Protein 2ZEX (pdb70)

Structure (mmCIF, N/CA/C/O backbone):
data_2ZEX
#
_entry.id   2ZEX
#
_cell.length_a   32.466
_cell.length_b   48.829
_cell.length_c   49.356
_cell.angle_alpha   62.03
_cell.angle_beta   84.88
_cell.angle_gamma   85.95
#
_symmetry.space_group_name_H-M   'P 1'
#
loop_
_entity.id
_entity.type
_entity.pdbx_description
1 polymer 'S-layer associated multidomain endoglucanase'
2 branched beta-D-glucopyranose-(1-4)-beta-D-glucopyranose-(1-4)-beta-D-glucopyranose-(1-4)-beta-D-glucopyranose-(1-4)-beta-D-glucopyranose
3 non-polymer 'CALCIUM ION'
4 water water
#
loop_
_atom_site.group_PDB
_atom_site.id
_atom_site.type_symbol
_atom_site.label_atom_id
_atom_site.label_alt_id
_atom_site.label_comp_id
_atom_site.label_asym_id
_atom_site.label_entity_id
_atom_site.label_seq_id
_atom_site.pdbx_PDB_ins_code
_atom_site.Cartn_x
_atom_site.Cartn_y
_atom_site.Cartn_z
_atom_site.occupancy
_atom_site.B_iso_or_equiv
_atom_site.auth_seq_id
_atom_site.auth_comp_id
_atom_site.auth_asym_id
_atom_site.auth_atom_id
_atom_site.pdbx_PDB_model_num
ATOM 1 N N . GLY A 1 1 ? -10.510 40.483 49.033 1.00 22.82 0 GLY A N 1
ATOM 2 C CA . GLY A 1 1 ? -11.237 41.758 49.233 1.00 21.64 0 GLY A CA 1
ATOM 3 C C . GLY A 1 1 ? -11.426 42.493 47.930 1.00 21.71 0 GLY A C 1
ATOM 4 O O . GLY A 1 1 ? -10.530 43.225 47.487 1.00 22.70 0 GLY A O 1
ATOM 5 N N . ALA A 1 2 ? -12.583 42.302 47.295 1.00 21.18 1 ALA A N 1
ATOM 6 C CA . ALA A 1 2 ? -13.648 41.410 47.782 1.00 20.14 1 ALA A CA 1
ATOM 7 C C . ALA A 1 2 ? -13.335 39.934 47.533 1.00 19.26 1 ALA A C 1
ATOM 8 O O . ALA A 1 2 ? -13.997 39.039 48.082 1.00 18.68 1 ALA A O 1
ATOM 10 N N . HIS A 1 3 ? -12.324 39.698 46.701 1.00 18.66 2 HIS A N 1
ATOM 11 C CA . HIS A 1 3 ? -11.849 38.361 46.406 1.00 18.08 2 HIS A CA 1
ATOM 12 C C . HIS A 1 3 ? -10.335 38.318 46.442 1.00 17.24 2 HIS A C 1
ATOM 13 O O . HIS A 1 3 ? -9.655 39.333 46.246 1.00 17.65 2 HIS A O 1
ATOM 20 N N . MET A 1 4 ? -9.816 37.127 46.699 1.00 15.79 3 MET A N 1
ATOM 21 C CA . MET A 1 4 ? -8.404 36.864 46.546 1.00 15.11 3 MET A CA 1
ATOM 22 C C . MET A 1 4 ? -8.238 36.009 45.304 1.00 14.98 3 MET A C 1
ATOM 23 O O . MET A 1 4 ? -8.829 34.933 45.194 1.00 15.40 3 MET A O 1
ATOM 28 N N . VAL A 1 5 ? -7.442 36.490 44.355 1.00 14.57 4 VAL A N 1
ATOM 29 C CA . VAL A 1 5 ? -7.218 35.743 43.122 1.00 14.64 4 VAL A CA 1
ATOM 30 C C . VAL A 1 5 ? -6.136 34.692 43.315 1.00 14.14 4 VAL A C 1
ATOM 31 O O . VAL A 1 5 ? -5.024 35.021 43.732 1.00 15.04 4 VAL A O 1
ATOM 35 N N . ASN A 1 6 ? -6.489 33.439 43.043 1.00 12.91 5 ASN A N 1
ATOM 36 C CA . ASN A 1 6 ? -5.522 32.335 42.956 1.00 12.92 5 ASN A CA 1
ATOM 37 C C . ASN A 1 6 ? -5.267 31.987 41.500 1.00 12.47 5 ASN A C 1
ATOM 38 O O . ASN A 1 6 ? -6.205 31.812 40.713 1.00 13.95 5 ASN A O 1
ATOM 43 N N . MET A 1 7 ? -3.997 31.903 41.148 1.00 10.83 6 MET A N 1
ATOM 44 C CA . MET A 1 7 ? -3.602 31.712 39.761 1.00 10.52 6 MET A CA 1
ATOM 45 C C . MET A 1 7 ? -3.362 30.246 39.373 1.00 9.81 6 MET A C 1
ATOM 46 O O . MET A 1 7 ? -3.166 29.955 38.192 1.00 10.92 6 MET A O 1
ATOM 51 N N . VAL A 1 8 ? -3.357 29.332 40.344 1.00 9.27 7 VAL A N 1
ATOM 52 C CA . VAL A 1 8 ? -3.109 27.923 40.057 1.00 9.23 7 VAL A CA 1
ATOM 53 C C . VAL A 1 8 ? -4.413 27.226 39.703 1.00 9.10 7 VAL A C 1
ATOM 54 O O . VAL A 1 8 ? -5.349 27.239 40.491 1.00 10.08 7 VAL A O 1
ATOM 58 N N . SER A 1 9 ? -4.474 26.627 38.515 1.00 9.01 8 SER A N 1
ATOM 59 C CA . SER A 1 9 ? -5.633 25.834 38.136 1.00 9.29 8 SER A CA 1
ATOM 60 C C . SER A 1 9 ? -5.596 24.485 38.839 1.00 8.44 8 SER A C 1
ATOM 61 O O . SER A 1 9 ? -4.546 23.843 38.906 1.00 8.60 8 SER A O 1
ATOM 64 N N . ASN A 1 10 ? -6.751 24.052 39.334 1.00 8.36 9 ASN A N 1
ATOM 65 C CA . ASN A 1 10 ? -6.866 22.769 40.030 1.00 8.43 9 ASN A CA 1
ATOM 66 C C . ASN A 1 10 ? -5.832 22.637 41.169 1.00 7.83 9 ASN A C 1
ATOM 67 O O . ASN A 1 10 ? -5.039 21.681 41.220 1.00 8.27 9 ASN A O 1
ATOM 72 N N . PRO A 1 11 ? -5.824 23.619 42.081 1.00 7.96 10 PRO A N 1
ATOM 73 C CA . PRO A 1 11 ? -4.761 23.714 43.079 1.00 8.15 10 PRO A CA 1
ATOM 74 C C . PRO A 1 11 ? -4.775 22.613 44.130 1.00 7.72 10 PRO A C 1
ATOM 75 O O . PRO A 1 11 ? -3.752 22.372 44.779 1.00 7.74 10 PRO A O 1
ATOM 79 N N . GLY A 1 12 ? -5.938 21.988 44.313 1.00 7.71 11 GLY A N 1
ATOM 80 C CA . GLY A 1 12 ? -6.100 20.929 45.281 1.00 7.91 11 GLY A CA 1
ATOM 81 C C . GLY A 1 12 ? -6.177 19.550 44.681 1.00 7.13 11 GLY A C 1
ATOM 82 O O . GLY A 1 12 ? -6.491 18.576 45.386 1.00 7.67 11 GLY A O 1
ATOM 83 N N . PHE A 1 13 ? -5.921 19.443 43.376 1.00 7.10 12 PHE A N 1
ATOM 84 C CA . PHE A 1 13 ? -6.013 18.160 42.662 1.00 7.31 12 PHE A CA 1
ATOM 85 C C . PHE A 1 13 ? -7.399 17.537 42.746 1.00 7.65 12 PHE A C 1
ATOM 86 O O . PHE A 1 13 ? -7.569 16.354 42.506 1.00 8.09 12 PHE A O 1
ATOM 94 N N . GLU A 1 14 ? -8.403 18.349 43.055 1.00 7.81 13 GLU A N 1
ATOM 95 C CA . GLU A 1 14 ? -9.755 17.815 43.203 1.00 8.29 13 GLU A CA 1
ATOM 96 C C . GLU A 1 14 ? -10.344 17.431 41.851 1.00 8.79 13 GLU A C 1
ATOM 97 O O . GLU A 1 14 ? -11.268 16.610 41.775 1.00 9.34 13 GLU A O 1
ATOM 103 N N . ASP A 1 15 ? -9.786 17.992 40.781 1.00 8.40 14 ASP A N 1
ATOM 104 C CA . ASP A 1 15 ? -10.123 17.590 39.419 1.00 9.41 14 ASP A CA 1
ATOM 105 C C . ASP A 1 15 ? -9.063 16.652 38.845 1.00 9.16 14 ASP A C 1
ATOM 106 O O . ASP A 1 15 ? -8.795 16.652 37.651 1.00 9.47 14 ASP A O 1
ATOM 111 N N . GLY A 1 16 ? -8.477 15.816 39.704 1.00 9.37 15 GLY A N 1
ATOM 112 C CA . GLY A 1 16 ? -7.493 14.850 39.240 1.00 9.37 15 GLY A CA 1
ATOM 113 C C . GLY A 1 16 ? -6.244 15.562 38.760 1.00 8.78 15 GLY A C 1
ATOM 114 O O . GLY A 1 16 ? -5.749 16.483 39.418 1.00 8.92 15 GLY A O 1
ATOM 115 N N . LEU A 1 17 ? -5.739 15.145 37.609 1.00 9.21 16 LEU A N 1
ATOM 116 C CA . LEU A 1 17 ? -4.568 15.771 37.025 1.00 9.92 16 LEU A CA 1
ATOM 117 C C . LEU A 1 17 ? -4.911 16.889 36.035 1.00 9.82 16 LEU A C 1
ATOM 118 O O . LEU A 1 17 ? -4.036 17.356 35.312 1.00 10.46 16 LEU A O 1
ATOM 123 N N . ASP A 1 18 ? -6.179 17.312 35.992 1.00 9.72 17 ASP A N 1
ATOM 124 C CA . ASP A 1 18 ? -6.581 18.397 35.084 1.00 10.10 17 ASP A CA 1
ATOM 125 C C . ASP A 1 18 ? -5.657 19.584 35.291 1.00 9.83 17 ASP A C 1
ATOM 126 O O . ASP A 1 18 ? -5.373 19.960 36.426 1.00 10.07 17 ASP A O 1
ATOM 131 N N . SER A 1 19 ? -5.216 20.165 34.177 1.00 10.25 18 SER A N 1
ATOM 132 C CA . SER A 1 19 ? -4.386 21.376 34.153 1.00 10.76 18 SER A CA 1
ATOM 133 C C . SER A 1 19 ? -2.922 21.164 34.512 1.00 10.78 18 SER A C 1
ATOM 134 O O . SER A 1 19 ? -2.151 22.116 34.450 1.00 12.17 18 SER A O 1
ATOM 137 N N . TRP A 1 20 ? -2.544 19.946 34.904 1.00 10.12 19 TRP A N 1
ATOM 138 C CA . TRP A 1 20 ? -1.172 19.661 35.332 1.00 10.20 19 TRP A CA 1
ATOM 139 C C . TRP A 1 20 ? -0.476 18.786 34.301 1.00 10.87 19 TRP A C 1
ATOM 140 O O . TRP A 1 20 ? -1.037 17.788 33.844 1.00 13.25 19 TRP A O 1
ATOM 151 N N . GLN A 1 21 ? 0.747 19.153 33.943 1.00 10.32 20 GLN A N 1
ATOM 152 C CA . GLN A 1 21 ? 1.581 18.323 33.061 1.00 11.39 20 GLN A CA 1
ATOM 153 C C . GLN A 1 21 ? 2.327 17.289 33.897 1.00 11.07 20 GLN A C 1
ATOM 154 O O . GLN A 1 21 ? 2.859 17.623 34.959 1.00 11.07 20 GLN A O 1
ATOM 160 N N . ASP A 1 22 ? 2.358 16.044 33.424 1.00 11.50 21 ASP A N 1
ATOM 161 C CA . ASP A 1 22 ? 3.035 14.939 34.097 1.00 11.70 21 ASP A CA 1
ATOM 162 C C . ASP A 1 22 ? 4.303 14.599 33.330 1.00 11.41 21 ASP A C 1
ATOM 163 O O . ASP A 1 22 ? 4.266 13.849 32.347 1.00 12.48 21 ASP A O 1
ATOM 168 N N . TRP A 1 23 ? 5.424 15.158 33.767 1.00 10.98 22 TRP A N 1
ATOM 169 C CA . TRP A 1 23 ? 6.641 15.148 32.958 1.00 11.34 22 TRP A CA 1
ATOM 170 C C . TRP A 1 23 ? 7.338 13.794 32.846 1.00 11.89 22 TRP A C 1
ATOM 171 O O . TRP A 1 23 ? 7.926 13.487 31.804 1.00 13.40 22 TRP A O 1
ATOM 182 N N . GLN A 1 24 ? 7.276 12.993 33.902 1.00 11.56 23 GLN A N 1
ATOM 183 C CA . GLN A 1 24 ? 7.981 11.714 33.962 1.00 11.78 23 GLN A CA 1
ATOM 184 C C . GLN A 1 24 ? 7.027 10.526 34.081 1.00 11.72 23 GLN A C 1
ATOM 185 O O . GLN A 1 24 ? 7.442 9.420 34.439 1.00 12.49 23 GLN A O 1
ATOM 191 N N . GLN A 1 25 ? 5.750 10.748 33.769 1.00 12.16 24 GLN A N 1
ATOM 192 C CA . GLN A 1 25 ? 4.728 9.690 33.886 1.00 13.07 24 GLN A CA 1
ATOM 193 C C . GLN A 1 25 ? 4.791 9.023 35.260 1.00 12.48 24 GLN A C 1
ATOM 194 O O . GLN A 1 25 ? 4.855 7.797 35.390 1.00 13.51 24 GLN A O 1
ATOM 200 N N . ASP A 1 26 ? 4.776 9.855 36.295 1.00 11.29 25 ASP A N 1
ATOM 201 C CA . ASP A 1 26 ? 5.021 9.401 37.656 1.00 10.48 25 ASP A CA 1
ATOM 202 C C . ASP A 1 26 ? 4.101 10.115 38.645 1.00 9.62 25 ASP A C 1
ATOM 203 O O . ASP A 1 26 ? 4.404 10.175 39.833 1.00 10.29 25 ASP A O 1
ATOM 208 N N . MET A 1 27 ? 2.979 10.637 38.144 1.00 9.19 26 MET A N 1
ATOM 209 C CA . MET A 1 27 ? 2.020 11.391 38.940 1.00 9.30 26 MET A CA 1
ATOM 210 C C . MET A 1 27 ? 0.674 10.717 38.942 1.00 8.59 26 MET A C 1
ATOM 211 O O . MET A 1 27 ? 0.241 10.195 37.918 1.00 9.42 26 MET A O 1
ATOM 216 N N . SER A 1 28 ? -0.010 10.768 40.079 1.00 8.31 27 SER A N 1
ATOM 217 C CA . SER A 1 28 ? -1.404 10.364 40.142 1.00 8.39 27 SER A CA 1
ATOM 218 C C . SER A 1 28 ? -2.108 11.205 41.205 1.00 7.54 27 SER A C 1
ATOM 219 O O . SER A 1 28 ? -1.499 11.604 42.205 1.00 7.95 27 SER A O 1
ATOM 222 N N . ALA A 1 29 ? -3.389 11.487 40.966 1.00 7.58 28 ALA A N 1
ATOM 223 C CA . ALA A 1 29 ? -4.210 12.192 41.935 1.00 7.53 28 ALA A CA 1
ATOM 224 C C . ALA A 1 29 ? -4.999 11.124 42.671 1.00 7.50 28 ALA A C 1
ATOM 225 O O . ALA A 1 29 ? -5.876 10.476 42.093 1.00 8.04 28 ALA A O 1
ATOM 227 N N . VAL A 1 30 ? -4.651 10.913 43.937 1.00 7.02 29 VAL A N 1
ATOM 228 C CA . VAL A 1 30 ? -5.177 9.795 44.714 1.00 7.36 29 VAL A CA 1
ATOM 229 C C . VAL A 1 30 ? -5.544 10.225 46.126 1.00 7.03 29 VAL A C 1
ATOM 230 O O . VAL A 1 30 ? -4.974 11.184 46.653 1.00 7.17 29 VAL A O 1
ATOM 234 N N . PRO A 1 31 ? -6.514 9.531 46.743 1.00 6.98 30 PRO A N 1
ATOM 235 C CA . PRO A 1 31 ? -6.920 9.840 48.112 1.00 7.32 30 PRO A CA 1
ATOM 236 C C . PRO A 1 31 ? -5.750 9.792 49.104 1.00 7.06 30 PRO A C 1
ATOM 237 O O . PRO A 1 31 ? -5.679 10.628 49.998 1.00 7.28 30 PRO A O 1
ATOM 241 N N . GLU A 1 32 ? -4.832 8.843 48.902 1.00 7.51 31 GLU A N 1
ATOM 242 C CA . GLU A 1 32 ? -3.641 8.644 49.742 1.00 8.44 31 GLU A CA 1
ATOM 243 C C . GLU A 1 32 ? -2.882 9.948 49.976 1.00 7.32 31 GLU A C 1
ATOM 244 O O . GLU A 1 32 ? -2.303 10.157 51.052 1.00 7.96 31 GLU A O 1
ATOM 250 N N . ALA A 1 33 ? -2.855 10.814 48.962 1.00 7.02 32 ALA A N 1
ATOM 251 C CA . ALA A 1 33 ? -2.050 12.023 48.986 1.00 7.00 32 ALA A CA 1
ATOM 252 C C . ALA A 1 33 ? -2.815 13.267 49.423 1.00 7.54 32 ALA A C 1
ATOM 253 O O . ALA A 1 33 ? -2.273 14.362 49.376 1.00 8.46 32 ALA A O 1
ATOM 255 N N . ALA A 1 34 ? -4.077 13.116 49.831 1.00 7.31 33 ALA A N 1
ATOM 256 C CA . ALA A 1 34 ? -4.901 14.287 50.159 1.00 7.64 33 ALA A CA 1
ATOM 257 C C . ALA A 1 34 ? -4.531 14.886 51.514 1.00 7.98 33 ALA A C 1
ATOM 258 O O . ALA A 1 34 ? -4.399 14.151 52.496 1.00 8.47 33 ALA A O 1
ATOM 260 N N . HIS A 1 35 ? -4.363 16.212 51.557 1.00 8.52 34 HIS A N 1
ATOM 261 C CA . HIS A 1 35 ? -4.337 16.953 52.820 1.00 9.05 34 HIS A CA 1
ATOM 262 C C . HIS A 1 35 ? -5.688 17.630 53.067 1.00 9.34 34 HIS A C 1
ATOM 263 O O . HIS A 1 35 ? -6.068 17.863 54.219 1.00 10.90 34 HIS A O 1
ATOM 270 N N . ASN A 1 36 ? -6.399 17.934 51.982 1.00 9.04 35 ASN A N 1
ATOM 271 C CA . ASN A 1 36 ? -7.689 18.604 52.012 1.00 9.63 35 ASN A CA 1
ATOM 272 C C . ASN A 1 36 ? -8.490 18.030 50.848 1.00 8.58 35 ASN A C 1
ATOM 273 O O . ASN A 1 36 ? -7.934 17.686 49.795 1.00 7.99 35 ASN A O 1
ATOM 278 N N . GLY A 1 37 ? -9.804 17.927 51.015 1.00 8.87 36 GLY A N 1
ATOM 279 C CA . GLY A 1 37 ? -10.649 17.407 49.953 1.00 8.87 36 GLY A CA 1
ATOM 280 C C . GLY A 1 37 ? -10.479 15.911 49.761 1.00 8.55 36 GLY A C 1
ATOM 281 O O . GLY A 1 37 ? -10.038 15.206 50.677 1.00 9.56 36 GLY A O 1
ATOM 282 N N . ALA A 1 38 ? -10.815 15.424 48.574 1.00 8.08 37 ALA A N 1
ATOM 283 C CA . ALA A 1 38 ? -10.842 13.993 48.281 1.00 8.28 37 ALA A CA 1
ATOM 284 C C . ALA A 1 38 ? -9.513 13.443 47.760 1.00 7.73 37 ALA A C 1
ATOM 285 O O . ALA A 1 38 ? -9.294 12.224 47.808 1.00 7.96 37 ALA A O 1
ATOM 287 N N . LEU A 1 39 ? -8.650 14.316 47.224 1.00 7.36 38 LEU A N 1
ATOM 288 C CA . LEU A 1 39 ? -7.469 13.883 46.485 1.00 7.10 38 LEU A CA 1
ATOM 289 C C . LEU A 1 39 ? -6.280 14.772 46.782 1.00 6.89 38 LEU A C 1
ATOM 290 O O . LEU A 1 39 ? -6.429 15.929 47.156 1.00 6.82 38 LEU A O 1
ATOM 295 N N . GLY A 1 40 ? -5.089 14.222 46.582 1.00 6.55 39 GLY A N 1
ATOM 296 C CA . GLY A 1 40 ? -3.868 15.016 46.498 1.00 6.54 39 GLY A CA 1
ATOM 297 C C . GLY A 1 40 ? -3.018 14.449 45.386 1.00 6.65 39 GLY A C 1
ATOM 298 O O . GLY A 1 40 ? -3.365 13.419 44.788 1.00 6.83 39 GLY A O 1
ATOM 299 N N . LEU A 1 41 ? -1.890 15.099 45.122 1.00 6.48 40 LEU A N 1
ATOM 300 C CA . LEU A 1 41 ? -0.958 14.607 44.124 1.00 6.19 40 LEU A CA 1
ATOM 301 C C . LEU A 1 41 ? 0.083 13.705 44.762 1.00 6.15 40 LEU A C 1
ATOM 302 O O . LEU A 1 41 ? 0.788 14.118 45.682 1.00 6.74 40 LEU A O 1
ATOM 307 N N . LYS A 1 42 ? 0.209 12.492 44.233 1.00 6.48 41 LYS A N 1
ATOM 308 C CA . LYS A 1 42 ? 1.293 11.585 44.599 1.00 6.74 41 LYS A CA 1
ATOM 309 C C . LYS A 1 42 ? 2.306 11.536 43.464 1.00 6.51 41 LYS A C 1
ATOM 310 O O . LYS A 1 42 ? 1.953 11.214 42.318 1.00 7.21 41 LYS A O 1
ATOM 316 N N . ILE A 1 43 ? 3.560 11.867 43.782 1.00 6.76 42 ILE A N 1
ATOM 317 C CA . ILE A 1 43 ? 4.667 11.708 42.840 1.00 7.65 42 ILE A CA 1
ATOM 318 C C . ILE A 1 43 ? 5.465 10.499 43.326 1.00 7.89 42 ILE A C 1
ATOM 319 O O . ILE A 1 43 ? 6.016 10.505 44.432 1.00 7.87 42 ILE A O 1
ATOM 324 N N . GLY A 1 44 ? 5.483 9.444 42.520 1.00 8.63 43 GLY A N 1
ATOM 325 C CA . GLY A 1 44 ? 6.031 8.175 42.955 1.00 9.40 43 GLY A CA 1
ATOM 326 C C . GLY A 1 44 ? 7.532 8.194 43.138 1.00 9.37 43 GLY A C 1
ATOM 327 O O . GLY A 1 44 ? 8.260 8.835 42.380 1.00 9.69 43 GLY A O 1
ATOM 328 N N . GLY A 1 45 ? 7.988 7.502 44.174 1.00 9.92 44 GLY A N 1
ATOM 329 C CA . GLY A 1 45 ? 9.411 7.442 44.492 1.00 10.35 44 GLY A CA 1
ATOM 330 C C . GLY A 1 45 ? 10.224 6.607 43.522 1.00 11.00 44 GLY A C 1
ATOM 331 O O . GLY A 1 45 ? 9.694 5.941 42.619 1.00 11.47 44 GLY A O 1
ATOM 332 N N . GLY A 1 46 ? 11.537 6.662 43.699 1.00 11.28 45 GLY A N 1
ATOM 333 C CA . GLY A 1 46 ? 12.463 5.800 42.970 1.00 12.58 45 GLY A CA 1
ATOM 334 C C . GLY A 1 46 ? 13.203 6.475 41.834 1.00 12.45 45 GLY A C 1
ATOM 335 O O . GLY A 1 46 ? 14.188 5.926 41.330 1.00 13.74 45 GLY A O 1
ATOM 336 N N . LYS A 1 47 ? 12.746 7.651 41.416 1.00 12.50 46 LYS A N 1
ATOM 337 C CA . LYS A 1 47 ? 13.423 8.431 40.379 1.00 12.28 46 LYS A CA 1
ATOM 338 C C . LYS A 1 47 ? 13.009 9.888 40.530 1.00 11.07 46 LYS A C 1
ATOM 339 O O . LYS A 1 47 ? 11.961 10.179 41.113 1.00 10.95 46 LYS A O 1
ATOM 345 N N . ALA A 1 48 ? 13.822 10.805 40.013 1.00 10.31 47 ALA A N 1
ATOM 346 C CA . ALA A 1 48 ? 13.455 12.217 39.982 1.00 9.95 47 ALA A CA 1
ATOM 347 C C . ALA A 1 48 ? 12.262 12.419 39.052 1.00 9.86 47 ALA A C 1
ATOM 348 O O . ALA A 1 48 ? 12.236 11.896 37.937 1.00 10.42 47 ALA A O 1
ATOM 350 N N . ALA A 1 49 ? 11.275 13.188 39.502 1.00 9.31 48 ALA A N 1
ATOM 351 C CA . ALA A 1 49 ? 10.070 13.381 38.715 1.00 8.58 48 ALA A CA 1
ATOM 352 C C . ALA A 1 49 ? 9.323 14.605 39.171 1.00 8.37 48 ALA A C 1
ATOM 353 O O . ALA A 1 49 ? 9.431 15.025 40.328 1.00 8.31 48 ALA A O 1
ATOM 355 N N . GLY A 1 50 ? 8.493 15.127 38.277 1.00 8.16 49 GLY A N 1
ATOM 356 C CA . GLY A 1 50 ? 7.650 16.246 38.652 1.00 8.68 49 GLY A CA 1
ATOM 357 C C . GLY A 1 50 ? 6.625 16.572 37.595 1.00 8.07 49 GLY A C 1
ATOM 358 O O . GLY A 1 50 ? 6.430 15.821 36.630 1.00 8.76 49 GLY A O 1
ATOM 359 N N . GLY A 1 51 ? 5.992 17.721 37.774 1.00 8.12 50 GLY A N 1
ATOM 360 C CA . GLY A 1 51 ? 5.012 18.215 36.842 1.00 8.10 50 GLY A CA 1
ATOM 361 C C . GLY A 1 51 ? 4.813 19.690 37.055 1.00 7.77 50 GLY A C 1
ATOM 362 O O . GLY A 1 51 ? 5.444 20.303 37.907 1.00 7.67 50 GLY A O 1
ATOM 363 N N . GLY A 1 52 ? 3.921 20.287 36.286 1.00 7.66 51 GLY A N 1
ATOM 364 C CA . GLY A 1 52 ? 3.757 21.715 36.400 1.00 8.56 51 GLY A CA 1
ATOM 365 C C . GLY A 1 52 ? 2.690 22.275 35.511 1.00 7.94 51 GLY A C 1
ATOM 366 O O . GLY A 1 52 ? 1.951 21.548 34.834 1.00 8.78 51 GLY A O 1
ATOM 367 N N . GLN A 1 53 ? 2.576 23.590 35.556 1.00 8.15 52 GLN A N 1
ATOM 368 C CA . GLN A 1 53 ? 1.639 24.298 34.704 1.00 9.26 52 GLN A CA 1
ATOM 369 C C . GLN A 1 53 ? 2.175 25.687 34.430 1.00 8.74 52 GLN A C 1
ATOM 370 O O . GLN A 1 53 ? 2.940 26.230 35.225 1.00 10.08 52 GLN A O 1
ATOM 376 N N . ASP A 1 54 ? 1.791 26.250 33.289 1.00 9.10 53 ASP A N 1
ATOM 377 C CA . ASP A 1 54 ? 2.189 27.602 32.907 1.00 9.52 53 ASP A CA 1
ATOM 378 C C . ASP A 1 54 ? 1.171 28.572 33.455 1.00 9.94 53 ASP A C 1
ATOM 379 O O . ASP A 1 54 ? -0.030 28.311 33.400 1.00 10.85 53 ASP A O 1
ATOM 384 N N . ILE A 1 55 ? 1.647 29.684 34.004 1.00 9.96 54 ILE A N 1
ATOM 385 C CA . ILE A 1 55 ? 0.748 30.609 34.690 1.00 11.25 54 ILE A CA 1
ATOM 386 C C . ILE A 1 55 ? 0.994 32.035 34.201 1.00 11.64 54 ILE A C 1
ATOM 387 O O . ILE A 1 55 ? 2.100 32.528 34.267 1.00 12.52 54 ILE A O 1
ATOM 392 N N . PRO A 1 56 ? -0.052 32.690 33.676 1.00 12.51 55 PRO A N 1
ATOM 393 C CA . PRO A 1 56 ? 0.055 34.039 33.125 1.00 13.15 55 PRO A CA 1
ATOM 394 C C . PRO A 1 56 ? 0.031 35.144 34.192 1.00 13.50 55 PRO A C 1
ATOM 395 O O . PRO A 1 56 ? -0.971 35.847 34.343 1.00 14.52 55 PRO A O 1
ATOM 399 N N . LEU A 1 57 ? 1.142 35.325 34.889 1.00 12.91 56 LEU A N 1
ATOM 400 C CA . LEU A 1 57 ? 1.219 36.337 35.954 1.00 12.25 56 LEU A CA 1
ATOM 401 C C . LEU A 1 57 ? 1.223 37.752 35.411 1.00 12.77 56 LEU A C 1
ATOM 402 O O . LEU A 1 57 ? 1.703 38.006 34.299 1.00 13.49 56 LEU A O 1
ATOM 407 N N . LYS A 1 58 ? 0.680 38.665 36.202 1.00 12.53 57 LYS A N 1
ATOM 408 C CA . LYS A 1 58 ? 0.693 40.070 35.870 1.00 13.74 57 LYS A CA 1
ATOM 409 C C . LYS A 1 58 ? 2.037 40.670 36.247 1.00 13.34 57 LYS A C 1
ATOM 410 O O . LYS A 1 58 ? 2.639 40.249 37.242 1.00 12.55 57 LYS A O 1
ATOM 416 N N . PRO A 1 59 ? 2.510 41.661 35.467 1.00 13.82 58 PRO A N 1
ATOM 417 C CA . PRO A 1 59 ? 3.722 42.380 35.847 1.00 13.76 58 PRO A CA 1
ATOM 418 C C . PRO A 1 59 ? 3.511 43.266 37.079 1.00 13.1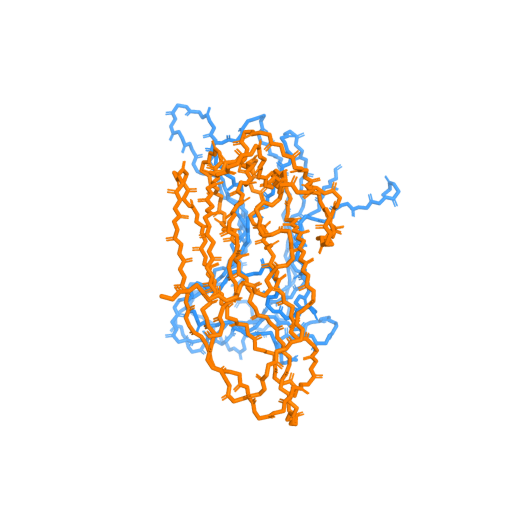6 58 PRO A C 1
ATOM 419 O O . PRO A 1 59 ? 2.366 43.625 37.393 1.00 13.64 58 PRO A O 1
ATOM 423 N N . ASN A 1 60 ? 4.607 43.612 37.750 1.00 12.91 59 ASN A N 1
ATOM 424 C CA . ASN A 1 60 ? 4.593 44.560 38.867 1.00 13.65 59 ASN A CA 1
ATOM 425 C C . ASN A 1 60 ? 3.589 44.200 39.961 1.00 13.16 59 ASN A C 1
ATOM 426 O O . ASN A 1 60 ? 2.955 45.083 40.539 1.00 14.18 59 ASN A O 1
ATOM 431 N N . THR A 1 61 ? 3.459 42.907 40.256 1.00 11.80 60 THR A N 1
ATOM 432 C CA . THR A 1 61 ? 2.413 42.419 41.145 1.00 11.37 60 THR A CA 1
ATOM 433 C C . THR A 1 61 ? 2.989 41.514 42.225 1.00 10.39 60 THR A C 1
ATOM 434 O O . THR A 1 61 ? 3.891 40.706 41.956 1.00 10.44 60 THR A O 1
ATOM 438 N N . THR A 1 62 ? 2.473 41.666 43.446 1.00 9.79 61 THR A N 1
ATOM 439 C CA . THR A 1 62 ? 2.862 40.832 44.571 1.00 9.75 61 THR A CA 1
ATOM 440 C C . THR A 1 62 ? 2.043 39.550 44.614 1.00 8.46 61 THR A C 1
ATOM 441 O O . THR A 1 62 ? 0.819 39.592 44.583 1.00 8.83 61 THR A O 1
ATOM 445 N N . TYR A 1 63 ? 2.746 38.427 44.689 1.00 8.13 62 TYR A N 1
ATOM 446 C CA . TYR A 1 63 ? 2.137 37.105 44.791 1.00 7.93 62 TYR A CA 1
ATOM 447 C C . TYR A 1 63 ? 2.669 36.348 45.989 1.00 7.52 62 TYR A C 1
ATOM 448 O O . TYR A 1 63 ? 3.834 36.492 46.368 1.00 7.95 62 TYR A O 1
ATOM 457 N N . ILE A 1 64 ? 1.800 35.512 46.546 1.00 8.07 63 ILE A N 1
ATOM 458 C CA . ILE A 1 64 ? 2.189 34.587 47.607 1.00 8.99 63 ILE A CA 1
ATOM 459 C C . ILE A 1 64 ? 2.048 33.150 47.124 1.00 8.42 63 ILE A C 1
ATOM 460 O O . ILE A 1 64 ? 0.952 32.716 46.808 1.00 10.11 63 ILE A O 1
ATOM 465 N N . LEU A 1 65 ? 3.154 32.430 47.092 1.00 7.83 64 LEU A N 1
ATOM 466 C CA . LEU A 1 65 ? 3.182 31.023 46.747 1.00 7.75 64 LEU A CA 1
ATOM 467 C C . LEU A 1 65 ? 3.104 30.199 48.026 1.00 7.69 64 LEU A C 1
ATOM 468 O O . LEU A 1 65 ? 3.862 30.460 48.957 1.00 8.13 64 LEU A O 1
ATOM 473 N N . GLY A 1 66 ? 2.208 29.216 48.085 1.00 7.16 65 GLY A N 1
ATOM 474 C CA . GLY A 1 66 ? 2.101 28.350 49.250 1.00 7.68 65 GLY A CA 1
ATOM 475 C C . GLY A 1 66 ? 1.778 26.933 48.831 1.00 7.18 65 GLY A C 1
ATOM 476 O O . GLY A 1 66 ? 1.172 26.716 47.777 1.00 7.36 65 GLY A O 1
ATOM 477 N N . ALA A 1 67 ? 2.151 25.961 49.656 1.00 7.21 66 ALA A N 1
ATOM 478 C CA . ALA A 1 67 ? 1.854 24.557 49.359 1.00 6.97 66 ALA A CA 1
ATOM 479 C C . ALA A 1 67 ? 1.997 23.721 50.613 1.00 6.72 66 ALA A C 1
ATOM 480 O O . ALA A 1 67 ? 2.746 24.077 51.524 1.00 7.11 66 ALA A O 1
ATOM 482 N N . TRP A 1 68 ? 1.275 22.604 50.633 1.00 6.70 67 TRP A N 1
ATOM 483 C CA . TRP A 1 68 ? 1.416 21.563 51.646 1.00 7.11 67 TRP A CA 1
ATOM 484 C C . TRP A 1 68 ? 2.086 20.340 51.022 1.00 7.09 67 TRP A C 1
ATOM 485 O O . TRP A 1 68 ? 1.718 19.933 49.917 1.00 6.97 67 TRP A O 1
ATOM 496 N N . ALA A 1 69 ? 3.036 19.727 51.728 1.00 6.97 68 ALA A N 1
ATOM 497 C CA . ALA A 1 69 ? 3.686 18.529 51.209 1.00 7.05 68 ALA A CA 1
ATOM 498 C C . ALA A 1 69 ? 4.175 17.644 52.337 1.00 7.24 68 ALA A C 1
ATOM 499 O O . ALA A 1 69 ? 4.416 18.101 53.468 1.00 7.69 68 ALA A O 1
ATOM 501 N N . LYS A 1 70 ? 4.329 16.366 52.015 1.00 7.85 69 LYS A N 1
ATOM 502 C CA . LYS A 1 70 ? 5.084 15.441 52.881 1.00 9.97 69 LYS A CA 1
ATOM 503 C C . LYS A 1 70 ? 5.565 14.261 52.062 1.00 8.40 69 LYS A C 1
ATOM 504 O O . LYS A 1 70 ? 4.903 13.830 51.102 1.00 8.43 69 LYS A O 1
ATOM 510 N N . PHE A 1 71 ? 6.738 13.765 52.431 1.00 8.26 70 PHE A N 1
ATOM 511 C CA . PHE A 1 71 ? 7.230 12.487 51.931 1.00 8.10 70 PHE A CA 1
ATOM 512 C C . PHE A 1 71 ? 6.724 11.371 52.841 1.00 8.80 70 PHE A C 1
ATOM 513 O O . PHE A 1 71 ? 6.555 11.581 54.048 1.00 9.66 70 PHE A O 1
ATOM 521 N N . ASP A 1 72 ? 6.498 10.181 52.280 1.00 9.09 71 ASP A N 1
ATOM 522 C CA . ASP A 1 72 ? 5.997 9.064 53.090 1.00 9.84 71 ASP A CA 1
ATOM 523 C C . ASP A 1 72 ? 7.099 8.231 53.766 1.00 9.71 71 ASP A C 1
ATOM 524 O O . ASP A 1 72 ? 6.797 7.271 54.483 1.00 10.90 71 ASP A O 1
ATOM 529 N N . SER A 1 73 ? 8.362 8.603 53.542 1.00 9.24 72 SER A N 1
ATOM 530 C CA . SER A 1 73 ? 9.522 8.093 54.279 1.00 9.31 72 SER A CA 1
ATOM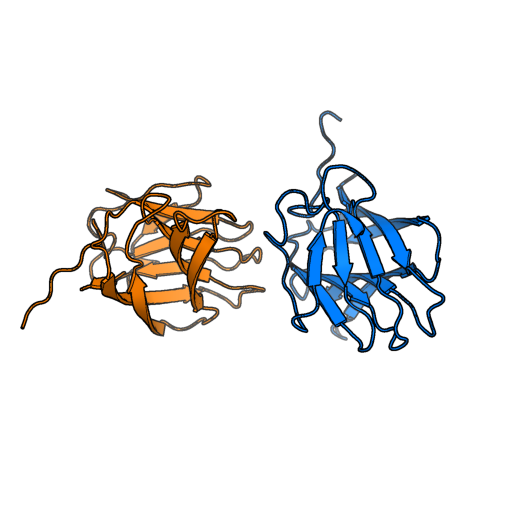 531 C C . SER A 1 73 ? 10.644 9.106 54.048 1.00 9.03 72 SER A C 1
ATOM 532 O O . SER A 1 73 ? 10.510 10.031 53.229 1.00 8.34 72 SER A O 1
ATOM 535 N N . LYS A 1 74 ? 11.735 8.963 54.787 1.00 9.14 73 LYS A N 1
ATOM 536 C CA . LYS A 1 74 ? 12.820 9.938 54.750 1.00 9.39 73 LYS A CA 1
ATOM 537 C C . LYS A 1 74 ? 13.448 10.071 53.369 1.00 8.85 73 LYS A C 1
ATOM 538 O O . LYS A 1 74 ? 13.966 9.094 52.861 1.00 9.60 73 LYS A O 1
ATOM 544 N N . PRO A 1 75 ? 13.429 11.283 52.765 1.00 7.98 74 PRO A N 1
ATOM 545 C CA . PRO A 1 75 ? 14.111 11.465 51.482 1.00 8.20 74 PRO A CA 1
ATOM 546 C C . PRO A 1 75 ? 15.605 11.737 51.643 1.00 8.04 74 PRO A C 1
ATOM 547 O O . PRO A 1 75 ? 16.059 12.119 52.725 1.00 8.40 74 PRO A O 1
ATOM 551 N N . ALA A 1 76 ? 16.340 11.536 50.551 1.00 8.57 75 ALA A N 1
ATOM 552 C CA . ALA A 1 76 ? 17.735 11.954 50.437 1.00 8.65 75 ALA A CA 1
ATOM 553 C C . ALA A 1 76 ? 17.818 13.409 49.985 1.00 8.64 75 ALA A C 1
ATOM 554 O O . ALA A 1 76 ? 18.642 14.180 50.487 1.00 9.63 75 ALA A O 1
ATOM 556 N N . GLY A 1 77 ? 16.995 13.769 49.004 1.00 8.89 76 GLY A N 1
ATOM 557 C CA . GLY A 1 77 ? 16.931 15.126 48.493 1.00 9.04 76 GLY A CA 1
ATOM 558 C C . GLY A 1 77 ? 15.677 15.831 48.957 1.00 8.55 76 GLY A C 1
ATOM 559 O O . GLY A 1 77 ? 15.280 15.702 50.111 1.00 9.18 76 GLY A O 1
ATOM 560 N N . THR A 1 78 ? 15.055 16.593 48.057 1.00 8.63 77 THR A N 1
ATOM 561 C CA . THR A 1 78 ? 13.918 17.430 48.417 1.00 8.39 77 THR A CA 1
ATOM 562 C C . THR A 1 78 ? 12.815 17.341 47.376 1.00 7.41 77 THR A C 1
ATOM 563 O O . THR A 1 78 ? 12.987 16.763 46.300 1.00 7.92 77 THR A O 1
ATOM 567 N N . PHE A 1 79 ? 11.679 17.927 47.733 1.00 6.66 78 PHE A N 1
ATOM 568 C CA . PHE A 1 79 ? 10.607 18.255 46.811 1.00 6.77 78 PHE A CA 1
ATOM 569 C C . PHE A 1 79 ? 10.499 19.766 46.808 1.00 6.55 78 PHE A C 1
ATOM 570 O O . PHE A 1 79 ? 10.361 20.377 47.871 1.00 7.26 78 PHE A O 1
ATOM 578 N N . ASP A 1 80 ? 10.529 20.353 45.617 1.00 6.57 79 ASP A N 1
ATOM 579 C CA . ASP A 1 80 ? 10.565 21.796 45.456 1.00 7.14 79 ASP A CA 1
ATOM 580 C C . ASP A 1 80 ? 9.323 22.280 44.712 1.00 6.64 79 ASP A C 1
ATOM 581 O O . ASP A 1 80 ? 8.917 21.691 43.694 1.00 7.77 79 ASP A O 1
ATOM 586 N N . VAL A 1 81 ? 8.741 23.367 45.221 1.00 6.58 80 VAL A N 1
ATOM 587 C CA . VAL A 1 81 ? 7.638 24.063 44.569 1.00 6.65 80 VAL A CA 1
ATOM 588 C C . VAL A 1 81 ? 8.204 25.395 44.102 1.00 6.62 80 VAL A C 1
ATOM 589 O O . VAL A 1 81 ? 8.753 26.147 44.919 1.00 7.01 80 VAL A O 1
ATOM 593 N N . VAL A 1 82 ? 8.103 25.665 42.799 1.00 6.91 81 VAL A N 1
ATOM 594 C CA . VAL A 1 82 ? 8.869 26.742 42.199 1.00 7.54 81 VAL A CA 1
ATOM 595 C C . VAL A 1 82 ? 8.028 27.566 41.242 1.00 6.91 81 VAL A C 1
ATOM 596 O O . VAL A 1 82 ? 7.295 27.016 40.416 1.00 7.72 81 VAL A O 1
ATOM 600 N N . VAL A 1 83 ? 8.113 28.888 41.342 1.00 6.72 82 VAL A N 1
ATOM 601 C CA . VAL A 1 83 ? 7.649 29.750 40.250 1.00 7.21 82 VAL A CA 1
ATOM 602 C C . VAL A 1 83 ? 8.898 30.284 39.542 1.00 7.06 82 VAL A C 1
ATOM 603 O O . VAL A 1 83 ? 9.811 30.826 40.196 1.00 7.41 82 VAL A O 1
ATOM 607 N N . GLN A 1 84 ? 8.953 30.135 38.218 1.00 7.23 83 GLN A N 1
ATOM 608 C CA . GLN A 1 84 ? 10.158 30.466 37.476 1.00 7.86 83 GLN A CA 1
ATOM 609 C C . GLN A 1 84 ? 9.809 31.145 36.155 1.00 7.63 83 GLN A C 1
ATOM 610 O O . GLN A 1 84 ? 8.785 30.849 35.539 1.00 8.31 83 GLN A O 1
ATOM 616 N N . 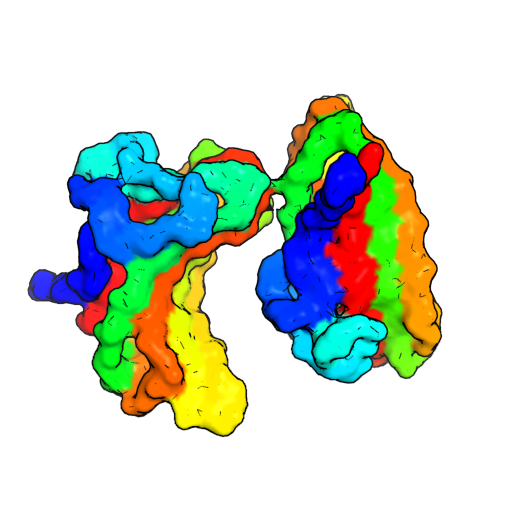TYR A 1 85 ?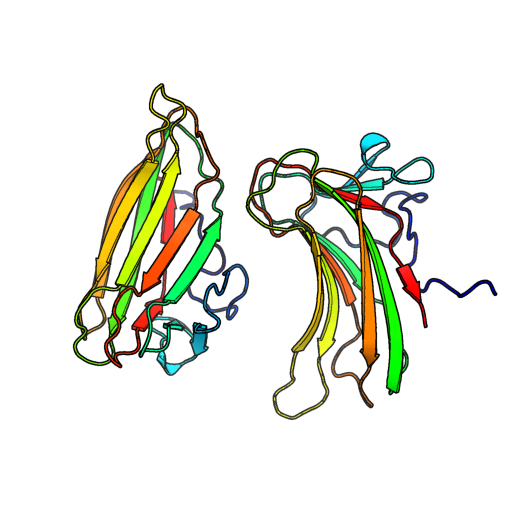 10.662 32.079 35.747 1.00 7.91 84 TYR A N 1
ATOM 617 C CA . TYR A 1 85 ? 10.493 32.822 34.505 1.00 8.45 84 TYR A CA 1
ATOM 618 C C . TYR A 1 85 ? 11.790 33.555 34.223 1.00 8.85 84 TYR A C 1
ATOM 619 O O . TYR A 1 85 ? 12.595 33.769 35.126 1.00 9.23 84 TYR A O 1
ATOM 628 N N . HIS A 1 86 ? 11.998 33.930 32.963 1.00 9.17 85 HIS A N 1
ATOM 629 C CA . HIS A 1 86 ? 13.114 34.802 32.611 1.00 10.35 85 HIS A CA 1
ATOM 630 C C . HIS A 1 86 ? 12.726 36.265 32.700 1.00 10.77 85 HIS A C 1
ATOM 631 O O . HIS A 1 86 ? 11.583 36.628 32.421 1.00 10.93 85 HIS A O 1
ATOM 638 N N . LEU A 1 87 ? 13.710 37.089 33.051 1.00 11.96 86 LEU A N 1
ATOM 639 C CA . LEU A 1 87 ? 13.631 38.535 32.879 1.00 12.73 86 LEU A CA 1
ATOM 640 C C . LEU A 1 87 ? 13.996 38.911 31.456 1.00 14.32 86 LEU A C 1
ATOM 641 O O . LEU A 1 87 ? 14.659 38.147 30.746 1.00 14.34 86 LEU A O 1
ATOM 646 N N . LYS A 1 88 ? 13.549 40.089 31.040 1.00 16.20 87 LYS A N 1
ATOM 647 C CA . LYS A 1 88 ? 13.966 40.667 29.769 1.00 18.53 87 LYS A CA 1
ATOM 648 C C . LYS A 1 88 ? 15.084 41.670 30.012 1.00 19.63 87 LYS A C 1
ATOM 649 O O . LYS A 1 88 ? 14.950 42.851 29.698 1.00 21.07 87 LYS A O 1
ATOM 655 N N . ASP A 1 89 ? 16.180 41.188 30.590 1.00 20.42 88 ASP A N 1
ATOM 656 C CA . ASP A 1 89 ? 17.375 42.000 30.815 1.00 21.01 88 ASP A CA 1
ATOM 657 C C . A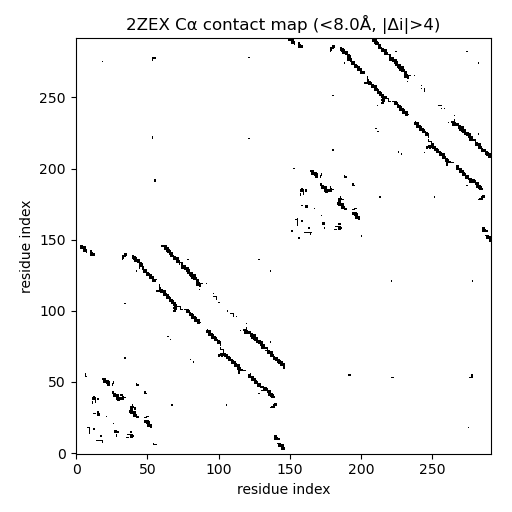SP A 1 89 ? 18.533 41.517 29.943 1.00 21.53 88 ASP A C 1
ATOM 658 O O . ASP A 1 89 ? 18.372 40.580 29.153 1.00 21.71 88 ASP A O 1
ATOM 663 N N . ALA A 1 90 ? 19.692 42.163 30.085 1.00 21.97 89 ALA A N 1
ATOM 664 C CA . ALA A 1 90 ? 20.872 41.857 29.271 1.00 22.20 89 ALA A CA 1
ATOM 665 C C . ALA A 1 90 ? 21.324 40.395 29.353 1.00 22.10 89 ALA A C 1
ATOM 666 O O . ALA A 1 90 ? 21.745 39.814 28.349 1.00 22.77 89 ALA A O 1
ATOM 668 N N . ASN A 1 91 ? 21.224 39.809 30.545 1.00 21.57 90 ASN A N 1
ATOM 669 C CA . ASN A 1 91 ? 21.691 38.446 30.786 1.00 21.12 90 ASN A CA 1
ATOM 670 C C . ASN A 1 91 ? 20.608 37.377 30.676 1.00 19.81 90 ASN A C 1
ATOM 671 O O . ASN A 1 91 ? 20.878 36.202 30.937 1.00 19.72 90 ASN A O 1
ATOM 676 N N . ASN A 1 92 ? 19.398 37.784 30.294 1.00 18.43 91 ASN A N 1
ATOM 677 C CA . ASN A 1 92 ? 18.233 36.893 30.269 1.00 17.77 91 ASN A CA 1
ATOM 678 C C . ASN A 1 92 ? 18.140 36.121 31.584 1.00 16.43 91 ASN A C 1
ATOM 679 O O . ASN A 1 92 ? 18.074 34.889 31.603 1.00 16.69 91 ASN A O 1
ATOM 684 N N . THR A 1 93 ? 18.161 36.860 32.688 1.00 15.56 92 THR A N 1
ATOM 685 C CA . THR A 1 93 ? 18.228 36.253 34.016 1.00 14.66 92 THR A CA 1
ATOM 686 C C . THR A 1 93 ? 17.050 35.316 34.254 1.00 13.42 92 THR A C 1
ATOM 687 O O . THR A 1 93 ? 15.899 35.708 34.066 1.00 12.97 92 THR A O 1
ATOM 691 N N . TYR A 1 94 ? 17.345 34.082 34.663 1.00 12.99 93 TYR A N 1
ATOM 692 C CA . TYR A 1 94 ? 16.297 33.138 35.036 1.00 12.15 93 TYR A CA 1
ATOM 693 C C . TYR A 1 94 ? 16.036 33.309 36.516 1.00 12.18 93 TYR A C 1
ATOM 694 O O . TYR A 1 94 ? 16.961 33.252 37.330 1.00 14.56 93 TYR A O 1
ATOM 703 N N . VAL A 1 95 ? 14.778 33.566 36.843 1.00 10.39 94 VAL A N 1
ATOM 704 C CA . VAL A 1 95 ? 14.347 33.832 38.216 1.00 10.11 94 VAL A CA 1
ATOM 705 C C . VAL A 1 95 ? 13.590 32.607 38.713 1.00 9.25 94 VAL A C 1
ATOM 706 O O . VAL A 1 95 ? 12.740 32.076 38.002 1.00 8.94 94 VAL A O 1
ATOM 710 N N . GLN A 1 96 ? 13.930 32.157 39.918 1.00 9.14 95 GLN A N 1
ATOM 711 C CA . GLN A 1 96 ? 13.207 31.071 40.576 1.00 9.23 95 GLN A CA 1
ATOM 712 C C . GLN A 1 96 ? 12.863 31.441 42.002 1.00 8.89 95 GLN A C 1
ATOM 713 O O . GLN A 1 96 ? 13.731 31.834 42.780 1.00 10.75 95 GLN A O 1
ATOM 719 N N . HIS A 1 97 ? 11.587 31.303 42.336 1.00 7.96 96 HIS A N 1
ATOM 720 C CA . HIS A 1 97 ? 11.071 31.496 43.690 1.00 7.89 96 HIS A CA 1
ATOM 721 C C . HIS A 1 97 ? 10.753 30.099 44.206 1.00 7.39 96 HIS A C 1
ATOM 722 O O . HIS A 1 97 ? 9.865 29.433 43.670 1.00 7.58 96 HIS A O 1
ATOM 729 N N . ILE A 1 98 ? 11.507 29.655 45.211 1.00 7.85 97 ILE A N 1
ATOM 730 C CA . ILE A 1 98 ? 11.574 28.244 45.559 1.00 7.77 97 ILE A CA 1
ATOM 731 C C . ILE A 1 98 ? 11.175 27.957 46.998 1.00 7.92 97 ILE A C 1
ATOM 732 O O . ILE A 1 98 ? 11.694 28.591 47.930 1.00 8.64 97 ILE A O 1
ATOM 737 N N . LEU A 1 99 ? 10.268 26.993 47.165 1.00 7.34 98 LEU A N 1
ATOM 738 C CA . LEU A 1 99 ? 10.006 26.352 48.452 1.00 7.88 98 LEU A CA 1
ATOM 739 C C . LEU A 1 99 ? 10.617 24.951 48.435 1.00 7.54 98 LEU A C 1
ATOM 740 O O . LEU A 1 99 ? 10.392 24.199 47.502 1.00 8.22 98 LEU A O 1
ATOM 745 N N . ASN A 1 100 ? 11.410 24.607 49.451 1.00 7.97 99 ASN A N 1
ATOM 746 C CA . ASN A 1 100 ? 12.016 23.287 49.548 1.00 8.50 99 ASN A CA 1
ATOM 747 C C . ASN A 1 100 ? 11.356 22.508 50.679 1.00 8.08 99 ASN A C 1
ATOM 748 O O . ASN A 1 100 ? 11.241 23.030 51.803 1.00 9.42 99 ASN A O 1
ATOM 753 N N . PHE A 1 101 ? 10.990 21.255 50.410 1.00 8.05 100 PHE A N 1
ATOM 754 C CA . PHE A 1 101 ? 10.388 20.363 51.406 1.00 8.16 100 PHE A CA 1
ATOM 755 C C . PHE A 1 101 ? 11.206 19.081 51.536 1.00 8.47 100 PHE A C 1
ATOM 756 O O . PHE A 1 101 ? 11.635 18.497 50.535 1.00 8.71 100 PHE A O 1
ATOM 764 N N . ASN A 1 102 ? 11.392 18.620 52.769 1.00 8.76 101 ASN A N 1
ATOM 765 C CA . ASN A 1 102 ? 11.926 17.276 52.991 1.00 9.45 101 ASN A CA 1
ATOM 766 C C . ASN A 1 102 ? 11.277 16.565 54.167 1.00 9.24 101 ASN A C 1
ATOM 767 O O . ASN A 1 102 ? 11.785 15.551 54.633 1.00 10.13 101 ASN A O 1
ATOM 772 N N . GLU A 1 103 ? 10.148 17.086 54.623 1.00 9.15 102 GLU A N 1
ATOM 773 C CA . GLU A 1 103 ? 9.498 16.613 55.832 1.00 9.62 102 GLU A CA 1
ATOM 774 C C . GLU A 1 103 ? 8.659 15.370 55.586 1.00 9.49 102 GLU A C 1
ATOM 775 O O . GLU A 1 103 ? 8.145 15.161 54.479 1.00 9.87 102 GLU A O 1
ATOM 781 N N . THR A 1 104 ? 8.516 14.553 56.627 1.00 10.01 103 THR A N 1
ATOM 782 C CA . THR A 1 104 ? 7.722 13.330 56.562 1.00 10.79 103 THR A CA 1
ATOM 783 C C . THR A 1 104 ? 6.381 13.464 57.296 1.00 11.55 103 THR A C 1
ATOM 784 O O . THR A 1 104 ? 5.609 12.499 57.380 1.00 12.43 103 THR A O 1
ATOM 788 N N . ASP A 1 105 ? 6.110 14.670 57.796 1.00 11.96 104 ASP A N 1
ATOM 789 C CA . ASP A 1 105 ? 4.785 15.061 58.285 1.00 12.35 104 ASP A CA 1
ATOM 790 C C . ASP A 1 105 ? 4.279 16.172 57.374 1.00 11.22 104 ASP A C 1
ATOM 791 O O . ASP A 1 105 ? 5.083 16.939 56.843 1.00 10.82 104 ASP A O 1
ATOM 796 N N . TRP A 1 106 ? 2.961 16.279 57.207 1.00 10.63 105 TRP A N 1
ATOM 797 C CA . TRP A 1 106 ? 2.382 17.337 56.378 1.00 10.20 105 TRP A CA 1
ATOM 798 C C . TRP A 1 106 ? 2.887 18.688 56.856 1.00 9.63 105 TRP A C 1
ATOM 799 O O . TRP A 1 106 ? 2.759 19.018 58.037 1.00 10.67 105 TRP A O 1
ATOM 810 N N . THR A 1 107 ? 3.449 19.459 55.929 1.00 8.90 106 THR A N 1
ATOM 811 C CA . THR A 1 107 ? 4.098 20.722 56.234 1.00 8.93 106 THR A CA 1
ATOM 812 C C . THR A 1 107 ? 3.651 21.775 55.233 1.00 7.97 106 THR A C 1
ATOM 813 O O . THR A 1 107 ? 3.593 21.510 54.027 1.00 8.17 106 THR A O 1
ATOM 817 N N . TYR A 1 108 ? 3.365 22.974 55.741 1.00 8.45 107 TYR A N 1
ATOM 818 C CA . TYR A 1 108 ? 2.970 24.117 54.928 1.00 8.20 107 TYR A CA 1
ATOM 819 C C . TYR A 1 108 ? 4.141 25.091 54.839 1.00 7.71 107 TYR A C 1
ATOM 820 O O . TYR A 1 108 ? 4.735 25.424 55.871 1.00 8.77 107 TYR A O 1
ATOM 829 N N . LYS A 1 109 ? 4.462 25.553 53.628 1.00 7.38 108 LYS A N 1
ATOM 830 C CA . LYS A 1 109 ? 5.468 26.590 53.428 1.00 7.36 108 LYS A CA 1
ATOM 831 C C . LYS A 1 109 ? 4.950 27.625 52.448 1.00 7.31 108 LYS A C 1
ATOM 832 O O . LYS A 1 109 ? 4.105 27.316 51.599 1.00 7.49 108 LYS A O 1
ATOM 838 N N . GLN A 1 110 ? 5.457 28.850 52.573 1.00 7.06 109 GLN A N 1
ATOM 839 C CA . GLN A 1 110 ? 5.023 29.915 51.697 1.00 7.89 109 GLN A CA 1
ATOM 840 C C . GLN A 1 110 ? 6.116 30.934 51.488 1.00 8.01 109 GLN A C 1
ATOM 841 O O . GLN A 1 110 ? 7.064 31.024 52.271 1.00 8.41 109 GLN A O 1
ATOM 847 N N . LEU A 1 111 ? 5.990 31.696 50.414 1.00 8.13 110 LEU A N 1
ATOM 848 C CA . LEU A 1 111 ? 6.905 32.782 50.132 1.00 9.39 110 LEU A CA 1
ATOM 849 C C . LEU A 1 111 ? 6.161 33.890 49.393 1.00 9.03 110 LEU A C 1
ATOM 850 O O . LEU A 1 111 ? 5.088 33.664 48.815 1.00 11.08 110 LEU A O 1
ATOM 855 N N . LEU A 1 112 ? 6.715 35.092 49.448 1.00 8.84 111 LEU A N 1
ATOM 856 C CA . LEU A 1 112 ? 6.189 36.240 48.739 1.00 8.78 111 LEU A CA 1
ATOM 857 C C . LEU A 1 112 ? 7.203 36.664 47.682 1.00 8.35 111 LEU A C 1
ATOM 858 O O . LEU A 1 112 ? 8.403 36.642 47.940 1.00 9.20 111 LEU A O 1
ATOM 863 N N . PHE A 1 113 ? 6.728 37.068 46.511 1.00 8.52 112 PHE A N 1
ATOM 864 C CA . PHE A 1 113 ? 7.594 37.713 45.526 1.00 9.00 112 PHE A CA 1
ATOM 865 C C . PHE A 1 113 ? 6.810 38.759 44.756 1.00 9.19 112 PHE A C 1
ATOM 866 O O . PHE A 1 113 ? 5.585 38.784 44.776 1.00 9.56 112 PHE A O 1
ATOM 874 N N . THR A 1 114 ? 7.542 39.621 44.063 1.00 9.58 113 THR A N 1
ATOM 875 C CA . THR A 1 114 ? 6.954 40.663 43.231 1.00 11.01 113 THR A CA 1
ATOM 876 C C . THR A 1 114 ? 7.487 40.496 41.816 1.00 10.48 113 THR A C 1
ATOM 877 O O . THR A 1 114 ? 8.695 40.411 41.604 1.00 11.46 113 THR A O 1
ATOM 881 N N . THR A 1 115 ? 6.583 40.418 40.853 1.00 10.56 114 THR A N 1
ATOM 882 C CA . THR A 1 115 ? 6.973 40.188 39.466 1.00 10.47 114 THR A CA 1
ATOM 883 C C . THR A 1 115 ? 7.582 41.439 38.838 1.00 11.05 114 THR A C 1
ATOM 884 O O . THR A 1 115 ? 7.321 42.556 39.297 1.00 11.66 114 THR A O 1
ATOM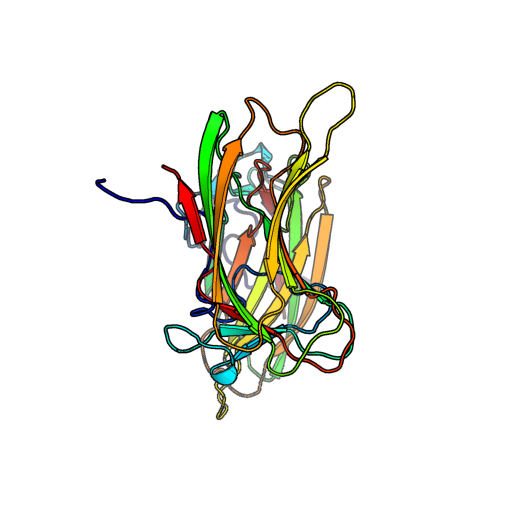 888 N N . PRO A 1 116 ? 8.415 41.254 37.793 1.00 11.35 115 PRO A N 1
ATOM 889 C CA . PRO A 1 116 ? 9.049 42.379 37.105 1.00 12.22 115 PRO A CA 1
ATOM 890 C C . PRO A 1 116 ? 8.064 43.160 36.241 1.00 12.95 115 PRO A C 1
ATOM 891 O O . PRO A 1 116 ? 6.899 42.779 36.108 1.00 12.07 115 PRO A O 1
ATOM 895 N N . ASP A 1 117 ? 8.561 44.225 35.619 1.00 14.07 116 ASP A N 1
ATOM 896 C CA . ASP A 1 117 ? 7.771 45.052 34.726 1.00 15.43 116 ASP A CA 1
ATOM 897 C C . ASP A 1 117 ? 7.474 44.328 33.421 1.00 14.80 116 ASP A C 1
ATOM 898 O O . ASP A 1 117 ? 6.431 44.529 32.818 1.00 14.48 116 ASP A O 1
ATOM 903 N N . VAL A 1 118 ? 8.416 43.489 32.994 1.00 14.78 117 VAL A N 1
ATOM 904 C CA . VAL A 1 118 ? 8.315 42.750 31.734 1.00 14.86 117 VAL A CA 1
ATOM 905 C C . VAL A 1 118 ? 8.871 41.334 31.937 1.00 13.78 117 VAL A C 1
ATOM 906 O O . VAL A 1 118 ? 9.885 41.161 32.608 1.00 14.16 117 VAL A O 1
ATOM 910 N N . PHE A 1 119 ? 8.193 40.338 31.372 1.00 12.98 118 PHE A N 1
ATOM 911 C CA . PHE A 1 119 ? 8.661 38.947 31.402 1.00 12.69 118 PHE A CA 1
ATOM 912 C C . PHE A 1 119 ? 9.382 38.568 30.120 1.00 12.80 118 PHE A C 1
ATOM 913 O O . PHE A 1 119 ? 8.962 38.947 29.021 1.00 13.28 118 PHE A O 1
ATOM 921 N N . GLY A 1 120 ? 10.450 37.793 30.267 1.00 12.80 119 GLY A N 1
ATOM 922 C CA . GLY A 1 120 ? 11.199 37.239 29.133 1.00 13.51 119 GLY A CA 1
ATOM 923 C C . GLY A 1 120 ? 10.680 35.887 28.664 1.00 13.48 119 GLY A C 1
ATOM 924 O O . GLY A 1 120 ? 10.958 35.465 27.541 1.00 14.68 119 GLY A O 1
ATOM 925 N N . SER A 1 121 ? 9.956 35.186 29.533 1.00 13.60 120 SER A N 1
ATOM 926 C CA . SER A 1 121 ? 9.284 33.933 29.175 1.00 13.12 120 SER A CA 1
ATOM 927 C C . SER A 1 121 ? 8.036 33.760 30.039 1.00 12.79 120 SER A C 1
ATOM 928 O O . SER A 1 121 ? 7.901 34.418 31.079 1.00 12.99 120 SER A O 1
ATOM 931 N N . THR A 1 122 ? 7.120 32.895 29.622 1.00 12.94 121 THR A N 1
ATOM 932 C CA . THR A 1 122 ? 5.881 32.655 30.368 1.00 12.58 121 THR A CA 1
ATOM 933 C C . THR A 1 122 ? 6.195 31.959 31.701 1.00 11.34 121 THR A C 1
ATOM 934 O O . THR A 1 122 ? 6.880 30.937 31.714 1.00 11.16 121 THR A O 1
ATOM 938 N N . PRO 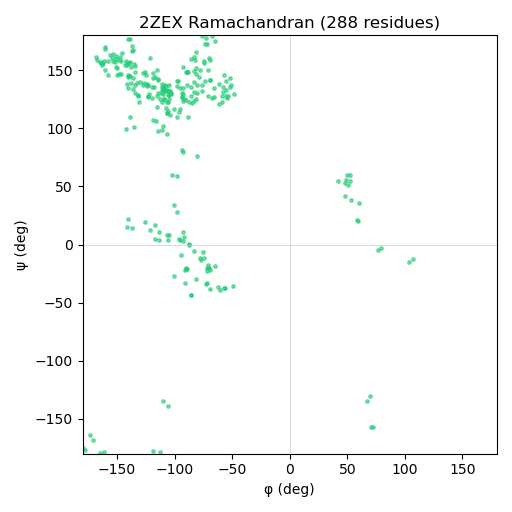A 1 123 ? 5.731 32.523 32.832 1.00 10.71 122 PRO A N 1
ATOM 939 C CA . PRO A 1 123 ? 5.998 31.858 34.104 1.00 10.01 122 PRO A CA 1
ATOM 940 C C . PRO A 1 123 ? 5.489 30.432 34.163 1.00 9.78 122 PRO A C 1
ATOM 941 O O . PRO A 1 123 ? 4.466 30.087 33.565 1.00 9.86 122 PRO A O 1
ATOM 945 N N . GLN A 1 124 ? 6.247 29.613 34.873 1.00 9.14 123 GLN A N 1
ATOM 946 C CA . GLN A 1 124 ? 5.907 28.227 35.092 1.00 9.21 123 GLN A CA 1
ATOM 947 C C . GLN A 1 124 ? 5.915 27.940 36.580 1.00 8.38 123 GLN A C 1
ATOM 948 O O . GLN A 1 124 ? 6.786 28.412 37.319 1.00 8.39 123 GLN A O 1
ATOM 954 N N . LEU A 1 125 ? 4.927 27.165 36.998 1.00 7.98 124 LEU A N 1
ATOM 955 C CA . LEU A 1 125 ? 4.882 26.588 38.319 1.00 7.89 124 LEU A CA 1
ATOM 956 C C . LEU A 1 125 ? 5.343 25.149 38.196 1.00 8.22 124 LEU A C 1
ATOM 957 O O . LEU A 1 125 ? 4.725 24.348 37.488 1.00 9.46 124 LEU A O 1
ATOM 962 N N . ALA A 1 126 ? 6.461 24.844 38.846 1.00 7.50 125 ALA A N 1
ATOM 963 C CA . ALA A 1 126 ? 7.036 23.515 38.826 1.00 7.38 125 ALA A CA 1
ATOM 964 C C . ALA A 1 126 ? 6.903 22.845 40.185 1.00 6.74 125 ALA A C 1
ATOM 965 O O . ALA A 1 126 ? 7.164 23.455 41.230 1.00 7.68 125 ALA A O 1
ATOM 967 N N . LEU A 1 127 ? 6.484 21.583 40.148 1.00 6.78 126 LEU A N 1
ATOM 968 C CA . LEU A 1 127 ? 6.481 20.698 41.311 1.00 7.27 126 LEU A CA 1
ATOM 969 C C . LEU A 1 127 ? 7.566 19.673 41.021 1.00 7.31 126 LEU A C 1
ATOM 970 O O . LEU A 1 127 ? 7.352 18.769 40.208 1.00 8.59 126 LEU A O 1
ATOM 975 N N . TRP A 1 128 ? 8.746 19.820 41.624 1.00 7.32 127 TRP A N 1
ATOM 976 C CA . TRP A 1 128 ? 9.891 19.011 41.235 1.00 8.09 127 TRP A CA 1
ATOM 977 C C . TRP A 1 128 ? 10.389 18.171 42.392 1.00 7.76 127 TRP A C 1
ATOM 978 O O . TRP A 1 128 ? 10.974 18.685 43.359 1.00 8.05 127 TRP A O 1
ATOM 989 N N . LYS A 1 129 ? 10.130 16.871 42.312 1.00 8.21 128 LYS A N 1
ATOM 990 C CA . LYS A 1 129 ? 10.581 15.929 43.324 1.00 8.82 128 LYS A CA 1
ATOM 991 C C . LYS A 1 129 ? 11.928 15.340 42.883 1.00 8.86 128 LYS A C 1
ATOM 992 O O . LYS A 1 129 ? 12.015 14.237 42.333 1.00 8.90 128 LYS A O 1
ATOM 998 N N . GLY A 1 130 ? 12.996 16.091 43.131 1.00 10.13 129 GLY A N 1
ATOM 999 C CA . GLY A 1 130 ? 14.335 15.705 42.718 1.00 11.12 129 GLY A CA 1
ATOM 1000 C C . GLY A 1 130 ? 14.942 14.546 43.476 1.00 11.59 129 GLY A C 1
ATOM 1001 O O . GLY A 1 130 ? 15.897 13.941 42.996 1.00 12.41 129 GLY A O 1
ATOM 1002 N N . ASP A 1 131 ? 14.424 14.256 44.665 1.00 11.54 130 ASP A N 1
ATOM 1003 C CA . ASP A 1 131 ? 14.833 13.083 45.440 1.00 11.87 130 ASP A CA 1
ATOM 1004 C C . ASP A 1 131 ? 14.767 11.779 44.633 1.00 12.41 130 ASP A C 1
ATOM 1005 O O . ASP A 1 131 ? 13.848 11.612 43.830 1.00 11.98 130 ASP A O 1
ATOM 1010 N N . THR A 1 132 ? 15.721 10.866 44.868 1.00 13.07 131 THR A N 1
ATOM 1011 C CA . THR A 1 132 ? 15.739 9.529 44.230 1.00 13.51 131 THR A CA 1
ATOM 1012 C C . THR A 1 132 ? 15.714 8.334 45.185 1.00 13.61 131 THR A C 1
ATOM 1013 O O . THR A 1 132 ? 15.945 7.196 44.766 1.00 14.31 131 THR A O 1
ATOM 1017 N N . SER A 1 133 ? 15.430 8.573 46.460 1.00 12.20 132 SER A N 1
ATOM 1018 C CA . SER A 1 133 ? 15.117 7.483 47.347 1.00 12.09 132 SER A CA 1
ATOM 1019 C C . SER A 1 133 ? 13.771 6.875 46.916 1.00 10.78 132 SER A C 1
ATOM 1020 O O . SER A 1 133 ? 13.120 7.340 45.956 1.00 11.85 132 SER A O 1
ATOM 1023 N N . LYS A 1 134 ? 13.346 5.845 47.620 1.00 11.25 133 LYS A N 1
ATOM 1024 C CA . LYS A 1 134 ? 12.063 5.225 47.346 1.00 11.16 133 LYS A CA 1
ATOM 1025 C C . LYS A 1 134 ? 10.885 6.049 47.849 1.00 10.13 133 LYS A C 1
ATOM 1026 O O . LYS A 1 134 ? 9.748 5.692 47.569 1.00 9.92 133 LYS A O 1
ATOM 1032 N N . ALA A 1 135 ? 11.143 7.138 48.576 1.00 9.45 134 ALA A N 1
ATOM 1033 C CA . ALA A 1 135 ? 10.069 7.925 49.191 1.00 8.94 134 ALA A CA 1
ATOM 1034 C C . ALA A 1 135 ? 9.066 8.445 48.165 1.00 8.41 134 ALA A C 1
ATOM 1035 O O . ALA A 1 135 ? 9.454 9.022 47.147 1.00 8.86 134 ALA A O 1
ATOM 1037 N N . ASN A 1 136 ? 7.778 8.240 48.439 1.00 7.87 135 ASN A N 1
ATOM 1038 C CA . ASN A 1 136 ? 6.731 8.902 47.683 1.00 7.94 135 ASN A CA 1
ATOM 1039 C C . ASN A 1 136 ? 6.494 10.303 48.227 1.00 7.37 135 ASN A C 1
ATOM 1040 O O . ASN A 1 136 ? 6.660 10.551 49.417 1.00 8.07 135 ASN A O 1
ATOM 1045 N N . LEU A 1 137 ? 6.098 11.216 47.351 1.00 6.82 136 LEU A N 1
ATOM 1046 C CA . LEU A 1 137 ? 5.827 12.586 47.745 1.00 6.77 136 LEU A CA 1
ATOM 1047 C C . LEU A 1 137 ? 4.334 12.874 47.556 1.00 6.25 136 LEU A C 1
ATOM 1048 O O . LEU A 1 137 ? 3.772 12.582 46.494 1.00 7.00 136 LEU A O 1
ATOM 1053 N N . TYR A 1 138 ? 3.707 13.427 48.594 1.00 6.22 137 TYR A N 1
ATOM 1054 C CA . TYR A 1 138 ? 2.330 13.930 48.514 1.00 6.37 137 TYR A CA 1
ATOM 1055 C C . TYR A 1 138 ? 2.381 15.452 48.542 1.00 6.10 137 TYR A C 1
ATOM 1056 O O . TYR A 1 138 ? 3.095 16.036 49.361 1.00 6.50 137 TYR A O 1
ATOM 1065 N N . VAL A 1 139 ? 1.600 16.092 47.678 1.00 6.37 138 VAL A N 1
ATOM 1066 C CA . VAL A 1 139 ? 1.486 17.545 47.686 1.00 6.74 138 VAL A CA 1
ATOM 1067 C C . VAL A 1 139 ? 0.028 17.909 47.441 1.00 6.62 138 VAL A C 1
ATOM 1068 O O . VAL A 1 139 ? -0.681 17.220 46.708 1.00 6.80 138 VAL A O 1
ATOM 1072 N N . ASP A 1 140 ? -0.432 18.979 48.081 1.00 6.65 139 ASP A N 1
ATOM 1073 C CA . ASP A 1 140 ? -1.828 19.385 47.967 1.00 6.96 139 ASP A CA 1
ATOM 1074 C C . ASP A 1 140 ? -1.918 20.887 48.230 1.00 6.88 139 ASP A C 1
ATOM 1075 O O . ASP A 1 140 ? -1.020 21.494 48.831 1.00 7.21 139 ASP A O 1
ATOM 1080 N N . ASP A 1 141 ? -3.019 21.481 47.779 1.00 7.08 140 ASP A N 1
ATOM 1081 C CA . ASP A 1 141 ? -3.326 22.891 48.018 1.00 7.50 140 ASP A CA 1
ATOM 1082 C C . ASP A 1 141 ? -2.158 23.813 47.682 1.00 7.91 140 ASP A C 1
ATOM 1083 O O . ASP A 1 141 ? -1.635 24.557 48.529 1.00 8.57 140 ASP A O 1
ATOM 1088 N N . VAL A 1 142 ? -1.764 23.749 46.410 1.00 8.15 141 VAL A N 1
ATOM 1089 C CA . VAL A 1 142 ? -0.725 24.601 45.846 1.00 8.45 141 VAL A CA 1
ATOM 1090 C C . VAL A 1 142 ? -1.368 25.876 45.345 1.00 8.23 141 VAL A C 1
ATOM 1091 O O . VAL A 1 142 ? -2.087 25.838 44.342 1.00 9.57 141 VAL A O 1
ATOM 1095 N N . TYR A 1 143 ? -1.108 26.989 46.033 1.00 7.91 142 TYR A N 1
ATOM 1096 C CA . TYR A 1 143 ? -1.747 28.264 45.765 1.00 8.64 142 TYR A CA 1
ATOM 1097 C C . TYR A 1 143 ? -0.749 29.326 45.363 1.00 7.90 142 TYR A C 1
ATOM 1098 O O . TYR A 1 143 ? 0.398 29.336 45.827 1.00 8.31 142 TYR A O 1
ATOM 1107 N N . LEU A 1 144 ? -1.212 30.230 44.507 1.00 7.99 143 LEU A N 1
ATOM 1108 C CA . LEU A 1 144 ? -0.410 31.366 44.086 1.00 8.62 143 LEU A CA 1
ATOM 1109 C C . LEU A 1 144 ? -1.363 32.546 43.978 1.00 9.13 143 LEU A C 1
ATOM 1110 O O . LEU A 1 144 ? -2.109 32.670 43.005 1.00 9.94 143 LEU A O 1
ATOM 1115 N N . VAL A 1 145 ? -1.369 33.380 45.017 1.00 9.84 144 VAL A N 1
ATOM 1116 C CA . VAL A 1 145 ? -2.412 34.384 45.180 1.00 10.67 144 VAL A CA 1
ATOM 1117 C C . VAL A 1 145 ? -1.861 35.780 44.972 1.00 9.66 144 VAL A C 1
ATOM 1118 O O . VAL A 1 145 ? -0.785 36.103 45.445 1.00 8.84 144 VAL A O 1
ATOM 1122 N N . GLU A 1 146 ? -2.622 36.603 44.273 1.00 9.76 145 GLU A N 1
ATOM 1123 C CA . GLU A 1 146 ? -2.307 38.003 44.092 1.00 10.25 145 GLU A CA 1
ATOM 1124 C C . GLU A 1 146 ? -2.792 38.805 45.291 1.00 10.31 145 GLU A C 1
ATOM 1125 O O . GLU A 1 146 ? -3.937 38.653 45.712 1.00 10.71 145 GLU A O 1
ATOM 1131 N N . VAL A 1 147 ? -1.916 39.650 45.825 1.00 10.62 146 VAL A N 1
ATOM 1132 C CA . VAL A 1 147 ? -2.283 40.633 46.850 1.00 11.92 146 VAL A CA 1
ATOM 1133 C C . VAL A 1 147 ? -1.723 42.013 46.494 1.00 11.77 146 VAL A C 1
ATOM 1134 O O . VAL A 1 147 ? -2.053 43.013 47.145 1.00 12.64 146 VAL A O 1
ATOM 1138 N N . ALA B 1 2 ? -13.261 8.147 -3.364 1.00 23.37 1 ALA B N 1
ATOM 1139 C CA . ALA B 1 2 ? -14.554 8.308 -2.647 1.00 23.13 1 ALA B CA 1
ATOM 1140 C C . ALA B 1 2 ? -14.589 9.603 -1.846 1.00 22.67 1 ALA B C 1
ATOM 1141 O O . ALA B 1 2 ? -13.543 10.137 -1.453 1.00 22.11 1 ALA B O 1
ATOM 1143 N N . HIS B 1 3 ? -15.799 10.110 -1.625 1.00 22.11 2 HIS B N 1
ATOM 1144 C CA . HIS B 1 3 ? -16.024 11.257 -0.755 1.00 21.66 2 HIS B CA 1
ATOM 1145 C C . HIS B 1 3 ? -16.598 10.725 0.549 1.00 20.91 2 HIS B C 1
ATOM 1146 O O . HIS B 1 3 ? -17.728 10.230 0.582 1.00 21.14 2 HIS B O 1
ATOM 1153 N N . MET B 1 4 ? -15.811 10.809 1.617 1.00 19.79 3 MET B N 1
ATOM 1154 C CA . MET B 1 4 ? -16.219 10.284 2.911 1.00 19.48 3 MET B CA 1
ATOM 1155 C C . MET B 1 4 ? -16.835 11.372 3.762 1.00 18.06 3 MET B C 1
ATOM 1156 O O . MET B 1 4 ? -16.305 12.473 3.847 1.00 17.84 3 MET B O 1
ATOM 1161 N N . VAL B 1 5 ? -17.960 11.054 4.391 1.00 16.60 4 VAL B N 1
ATOM 1162 C CA . VAL B 1 5 ? -18.715 12.026 5.168 1.00 15.42 4 VAL B CA 1
ATOM 1163 C C . VAL B 1 5 ? -17.953 12.506 6.400 1.00 14.58 4 VAL B C 1
ATOM 1164 O O . VAL B 1 5 ? -17.515 11.706 7.219 1.00 14.80 4 VAL B O 1
ATOM 1166 N N . ASN B 1 6 ? -17.830 13.825 6.528 1.00 13.60 5 ASN B N 1
ATOM 1167 C CA . ASN B 1 6 ? -17.298 14.456 7.730 1.00 12.76 5 ASN B CA 1
ATOM 1168 C C . ASN B 1 6 ? -18.455 14.609 8.709 1.00 12.83 5 ASN B C 1
ATOM 1169 O O . ASN B 1 6 ? -19.477 15.233 8.387 1.00 13.53 5 ASN B O 1
ATOM 1174 N N . MET B 1 7 ? -18.300 14.025 9.891 1.00 12.73 6 MET B N 1
ATOM 1175 C CA . MET B 1 7 ? -19.326 14.062 10.935 1.00 13.34 6 MET B CA 1
ATOM 1176 C C . MET B 1 7 ? -19.383 15.382 11.689 1.00 12.56 6 MET B C 1
ATOM 1177 O O . MET B 1 7 ? -20.316 15.621 12.451 1.00 13.19 6 MET B O 1
ATOM 1182 N N . VAL B 1 8 ? -18.374 16.230 11.500 1.00 11.55 7 VAL B N 1
ATOM 1183 C CA . VAL B 1 8 ? -18.308 17.513 12.206 1.00 11.38 7 VAL B CA 1
ATOM 1184 C C . VAL B 1 8 ? -19.205 18.536 11.512 1.00 11.30 7 VAL B C 1
ATOM 1185 O O . VAL B 1 8 ? -19.134 18.706 10.302 1.00 12.35 7 VAL B O 1
ATOM 1189 N N . SER B 1 9 ? -20.048 19.210 12.291 1.00 11.97 8 SER B N 1
ATOM 1190 C CA . SER B 1 9 ? -20.896 20.276 11.758 1.00 12.03 8 SER B CA 1
ATOM 1191 C C . SER B 1 9 ? -20.097 21.575 11.701 1.00 11.51 8 SER B C 1
ATOM 1192 O O . SER B 1 9 ? -19.339 21.871 12.638 1.00 11.27 8 SER B O 1
ATOM 1195 N N . ASN B 1 10 ? -20.273 22.341 10.621 1.00 10.73 9 ASN B N 1
ATOM 1196 C CA . ASN B 1 10 ? -19.523 23.591 10.404 1.00 10.74 9 ASN B CA 1
ATOM 1197 C C . ASN B 1 10 ? -18.021 23.363 10.622 1.00 10.06 9 ASN B C 1
ATOM 1198 O O . ASN B 1 10 ? -17.386 24.038 11.425 1.00 9.17 9 ASN B O 1
ATOM 1203 N N . PRO B 1 11 ? -17.453 22.394 9.893 1.00 9.79 10 PRO B N 1
ATOM 1204 C CA . PRO B 1 11 ? -16.097 21.926 10.173 1.00 9.28 10 PRO B CA 1
ATOM 1205 C C . PRO B 1 11 ? -14.987 22.918 9.813 1.00 8.89 10 PRO B C 1
ATOM 1206 O O . PRO B 1 11 ? -13.854 22.785 10.292 1.00 9.36 10 PRO B O 1
ATOM 1210 N N . GLY B 1 12 ? -15.317 23.893 8.975 1.00 9.07 11 GLY B N 1
ATOM 1211 C CA . GLY B 1 12 ? -14.370 24.898 8.514 1.00 9.19 11 GLY B CA 1
ATOM 1212 C C . GLY B 1 12 ? -14.712 26.286 9.011 1.00 8.29 11 GLY B C 1
ATOM 1213 O O . GLY B 1 12 ? -14.141 27.271 8.539 1.00 8.14 11 GLY B O 1
ATOM 1214 N N . PHE B 1 13 ? -15.659 26.371 9.949 1.00 8.40 12 PHE B N 1
ATOM 1215 C CA . PHE B 1 13 ? -16.078 27.662 10.512 1.00 8.45 12 PHE B CA 1
ATOM 1216 C C . PHE B 1 13 ? -16.601 28.624 9.458 1.00 8.42 12 PHE B C 1
ATOM 1217 O O . PHE B 1 13 ? -16.667 29.824 9.689 1.00 8.83 12 PHE B O 1
ATOM 1225 N N . GLU B 1 14 ? -17.021 28.092 8.316 1.00 9.09 13 GLU B N 1
ATOM 1226 C CA . GLU B 1 14 ? -17.536 28.944 7.252 1.00 9.27 13 GLU B CA 1
ATOM 1227 C C . GLU B 1 14 ? -18.914 29.508 7.600 1.00 9.28 13 GLU B C 1
ATOM 1228 O O . GLU B 1 14 ? -19.316 30.555 7.084 1.00 9.89 13 GLU B O 1
ATOM 1234 N N . ASP B 1 15 ? -19.608 28.821 8.504 1.00 9.22 14 ASP B N 1
ATOM 1235 C CA . ASP B 1 15 ? -20.856 29.306 9.107 1.00 9.73 14 ASP B CA 1
ATOM 1236 C C . ASP B 1 15 ? -20.571 29.940 10.471 1.00 9.49 14 ASP B C 1
ATOM 1237 O O . ASP B 1 15 ? -21.427 29.969 11.353 1.00 10.29 14 ASP B O 1
ATOM 1242 N N . GLY B 1 16 ? -19.353 30.466 10.628 1.00 9.83 15 GLY B N 1
ATOM 1243 C CA . GLY B 1 16 ? -18.999 31.208 11.820 1.00 10.38 15 GLY B CA 1
ATOM 1244 C C . GLY B 1 16 ? -18.911 30.275 13.006 1.00 10.39 15 GLY B C 1
ATOM 1245 O O . GLY B 1 16 ? -18.237 29.236 12.948 1.00 9.78 15 GLY B O 1
ATOM 1246 N N . LEU B 1 17 ? -19.576 30.640 14.096 1.00 11.52 16 LEU B N 1
ATOM 1247 C CA . LEU B 1 17 ? -19.598 29.764 15.258 1.00 12.40 16 LEU B CA 1
ATOM 1248 C C . LEU B 1 17 ? -20.776 28.790 15.294 1.00 12.27 16 LEU B C 1
ATOM 1249 O O . LEU B 1 17 ? -20.955 28.071 16.282 1.00 12.52 16 LEU B O 1
ATOM 1254 N N . ASP B 1 18 ? -21.566 28.744 14.229 1.00 13.24 17 ASP B N 1
ATOM 1255 C CA . ASP B 1 18 ? -22.675 27.795 14.147 1.00 14.63 17 ASP B CA 1
ATOM 1256 C C . ASP B 1 18 ? -22.216 26.385 14.534 1.00 13.88 17 ASP B C 1
ATOM 1257 O O . ASP B 1 18 ? -21.182 25.907 14.055 1.00 13.18 17 ASP B O 1
ATOM 1262 N N . SER B 1 19 ? -22.955 25.753 15.445 1.00 13.37 18 SER B N 1
ATOM 1263 C CA . SER B 1 19 ? -22.731 24.359 15.854 1.00 13.83 18 SER B CA 1
ATOM 1264 C C . SER B 1 19 ? -21.581 24.140 16.847 1.00 12.92 18 SER B C 1
ATOM 1265 O O . SER B 1 19 ? -21.360 23.013 17.276 1.00 13.76 18 SER B O 1
ATOM 1268 N N . TRP B 1 20 ? -20.857 25.199 17.210 1.00 11.89 19 TRP B N 1
ATOM 1269 C CA . TRP B 1 20 ? -19.753 25.083 18.158 1.00 12.08 19 TRP B CA 1
ATOM 1270 C C . TRP B 1 20 ? -20.108 25.725 19.488 1.00 12.53 19 TRP B C 1
ATOM 1271 O O . TRP B 1 20 ? -20.493 26.895 19.543 1.00 12.59 19 TRP B O 1
ATOM 1282 N N . GLN B 1 21 ? -19.981 24.952 20.559 1.00 13.15 20 GLN B N 1
ATOM 1283 C CA . GLN B 1 21 ? -20.164 25.478 21.897 1.00 14.24 20 GLN B CA 1
ATOM 1284 C C . GLN B 1 21 ? -18.944 26.324 22.237 1.00 14.10 20 GLN B C 1
ATOM 1285 O O . GLN B 1 21 ? -17.810 25.969 21.881 1.00 14.03 20 GLN B O 1
ATOM 1291 N N . ASP B 1 22 ? -19.186 27.444 22.912 1.00 14.27 21 ASP B N 1
ATOM 1292 C CA . ASP B 1 22 ? -18.160 28.415 23.259 1.00 14.01 21 ASP B CA 1
ATOM 1293 C C . ASP B 1 22 ? -18.033 28.427 24.782 1.00 13.62 21 ASP B C 1
ATOM 1294 O O . ASP B 1 22 ? -18.820 29.080 25.473 1.00 15.28 21 ASP B O 1
ATOM 1299 N N . TRP B 1 23 ? -17.056 27.710 25.321 1.00 12.79 22 TRP B N 1
ATOM 1300 C CA . TRP B 1 23 ? -17.060 27.431 26.761 1.00 12.49 22 TRP B CA 1
ATOM 1301 C C . TRP B 1 23 ? -16.522 28.561 27.633 1.00 12.46 22 TRP B C 1
ATOM 1302 O O . TRP B 1 23 ? -16.955 28.716 28.783 1.00 13.20 22 TRP B O 1
ATOM 1313 N N . GLN B 1 24 ? -15.600 29.356 27.092 1.00 12.52 23 GLN B N 1
ATOM 1314 C CA . GLN B 1 24 ? -14.932 30.419 27.834 1.00 12.33 23 GLN B CA 1
ATOM 1315 C C . GLN B 1 24 ? -15.212 31.813 27.291 1.00 12.50 23 GLN B C 1
ATOM 1316 O O . GLN B 1 24 ? -14.638 32.786 27.781 1.00 12.52 23 GLN B O 1
ATOM 1322 N N . GLN B 1 25 ? -16.089 31.910 26.293 1.00 12.62 24 GLN B N 1
ATOM 1323 C CA . GLN B 1 25 ? -16.421 33.204 25.670 1.00 13.01 24 GLN B CA 1
ATOM 1324 C C . GLN B 1 25 ? -15.180 33.858 25.066 1.00 13.24 24 GLN B C 1
ATOM 1325 O O . GLN B 1 25 ? -15.029 35.090 25.050 1.00 15.02 24 GLN B O 1
ATOM 1331 N N . ASP B 1 26 ? -14.316 33.002 24.522 1.00 12.85 25 ASP B N 1
ATOM 1332 C CA . ASP B 1 26 ? -13.007 33.389 24.026 1.00 13.18 25 ASP B CA 1
ATOM 1333 C C . ASP B 1 26 ? -12.791 32.961 22.563 1.00 11.94 25 ASP B C 1
ATOM 1334 O O . ASP B 1 26 ? -11.649 32.869 22.102 1.00 13.06 25 ASP B O 1
ATOM 1339 N N . MET B 1 27 ? -13.889 32.699 21.857 1.00 11.43 26 MET B N 1
ATOM 1340 C CA . MET B 1 27 ? -13.862 32.207 20.472 1.00 10.83 26 MET B CA 1
ATOM 1341 C C . MET B 1 27 ? -14.437 33.213 19.498 1.00 9.96 26 MET B C 1
ATOM 1342 O O . MET B 1 27 ? -15.438 33.873 19.790 1.00 10.65 26 MET B O 1
ATOM 1347 N N . SER B 1 28 ? -13.834 33.292 18.319 1.00 9.81 27 SER B N 1
ATOM 1348 C CA . SER B 1 28 ? -14.378 34.103 17.234 1.00 9.72 27 SER B CA 1
ATOM 1349 C C . SER B 1 28 ? -13.998 33.505 15.898 1.00 8.80 27 SER B C 1
ATOM 1350 O O . SER B 1 28 ? -12.923 32.919 15.760 1.00 9.11 27 SER B O 1
ATOM 1353 N N . ALA B 1 29 ? -14.898 33.642 14.934 1.00 8.19 28 ALA B N 1
ATOM 1354 C CA . ALA B 1 29 ? -14.634 33.190 13.580 1.00 7.84 28 ALA B CA 1
ATOM 1355 C C . ALA B 1 29 ? -14.138 34.384 12.788 1.00 7.46 28 ALA B C 1
ATOM 1356 O O . ALA B 1 29 ? -14.872 35.367 12.619 1.00 8.20 28 ALA B O 1
ATOM 1358 N N . VAL B 1 30 ? -12.894 34.315 12.323 1.00 6.96 29 VAL B N 1
ATOM 1359 C CA . VAL B 1 30 ? -12.226 35.472 11.739 1.00 7.81 29 VAL B CA 1
ATOM 1360 C C . VAL B 1 30 ? -11.366 35.070 10.539 1.00 7.15 29 VAL B C 1
ATOM 1361 O O . VAL B 1 30 ? -10.899 33.928 10.449 1.00 6.90 29 VAL B O 1
ATOM 1365 N N . PRO B 1 31 ? -11.137 36.014 9.606 1.00 7.48 30 PRO B N 1
ATOM 1366 C CA . PRO B 1 31 ? -10.334 35.692 8.419 1.00 7.79 30 PRO B CA 1
ATOM 1367 C C . PRO B 1 31 ? -8.901 35.248 8.723 1.00 7.35 30 PRO B C 1
ATOM 1368 O O . PRO B 1 31 ? -8.405 34.326 8.076 1.00 7.63 30 PRO B O 1
ATOM 1372 N N . GLU B 1 32 ? -8.240 35.868 9.696 1.00 7.75 31 GLU B N 1
ATOM 1373 C CA . GLU B 1 32 ? -6.825 35.564 9.914 1.00 7.91 31 GLU B CA 1
ATOM 1374 C C . GLU B 1 32 ? -6.603 34.126 10.365 1.00 7.38 31 GLU B C 1
ATOM 1375 O O . GLU B 1 32 ? -5.492 33.602 10.261 1.00 7.86 31 GLU B O 1
ATOM 1381 N N . ALA B 1 33 ? -7.658 33.490 10.863 1.00 7.02 32 ALA B N 1
ATOM 1382 C CA . ALA B 1 33 ? -7.571 32.111 11.344 1.00 7.38 32 ALA B CA 1
ATOM 1383 C C . ALA B 1 33 ? -7.934 31.096 10.257 1.00 7.18 32 ALA B C 1
ATOM 1384 O O . ALA B 1 33 ? -7.968 29.909 10.538 1.00 7.54 32 ALA B O 1
ATOM 1386 N N . ALA B 1 34 ? -8.207 31.543 9.030 1.00 6.99 33 ALA B N 1
ATOM 1387 C CA . ALA B 1 34 ? -8.630 30.637 7.967 1.00 7.05 33 ALA B CA 1
ATOM 1388 C C . ALA B 1 34 ? -7.453 29.934 7.335 1.00 6.74 33 ALA B C 1
ATOM 1389 O O . ALA B 1 34 ? -6.521 30.590 6.850 1.00 7.41 33 ALA B O 1
ATOM 1391 N N . HIS B 1 35 ? -7.509 28.605 7.317 1.00 7.41 34 HIS B N 1
ATOM 1392 C CA . HIS B 1 35 ? -6.606 27.823 6.485 1.00 7.56 34 HIS B CA 1
ATOM 1393 C C . HIS B 1 35 ? -7.233 27.562 5.110 1.00 7.59 34 HIS B C 1
ATOM 1394 O O . HIS B 1 35 ? -6.527 27.446 4.114 1.00 9.04 34 HIS B O 1
ATOM 1401 N N . ASN B 1 36 ? -8.556 27.423 5.080 1.00 8.09 35 ASN B N 1
ATOM 1402 C CA . ASN B 1 36 ? -9.338 27.292 3.856 1.00 8.90 35 ASN B CA 1
ATOM 1403 C C . ASN B 1 36 ? -10.603 28.098 4.017 1.00 8.73 35 ASN B C 1
ATOM 1404 O O . ASN B 1 36 ? -11.072 28.343 5.141 1.00 7.96 35 ASN B O 1
ATOM 1409 N N . GLY B 1 37 ? -11.175 28.495 2.891 1.00 8.54 36 GLY B N 1
ATOM 1410 C CA . GLY B 1 37 ? -12.390 29.287 2.938 1.00 8.42 36 GLY B CA 1
ATOM 1411 C C . GLY B 1 37 ? -12.162 30.698 3.438 1.00 7.74 36 GLY B C 1
ATOM 1412 O O . GLY B 1 37 ? -11.050 31.225 3.371 1.00 8.90 36 GLY B O 1
ATOM 1413 N N . ALA B 1 38 ? -13.223 31.311 3.944 1.00 7.20 37 ALA B N 1
ATOM 1414 C CA . ALA B 1 38 ? -13.187 32.711 4.346 1.00 6.80 37 ALA B CA 1
ATOM 1415 C C . ALA B 1 38 ? -12.809 32.916 5.806 1.00 6.82 37 ALA B C 1
ATOM 1416 O O . ALA B 1 38 ? -12.412 34.013 6.183 1.00 6.94 37 ALA B O 1
ATOM 1418 N N . LEU B 1 39 ? -13.008 31.884 6.623 1.00 6.68 38 LEU B N 1
ATOM 1419 C CA . LEU B 1 39 ? -12.925 32.016 8.079 1.00 6.85 38 LEU B CA 1
ATOM 1420 C C . LEU B 1 39 ? -12.216 30.828 8.701 1.00 6.66 38 LEU B C 1
ATOM 1421 O O . LEU B 1 39 ? -12.203 29.727 8.166 1.00 6.86 38 LEU B O 1
ATOM 1426 N N . GLY B 1 40 ? -11.676 31.066 9.894 1.00 6.55 39 GLY B N 1
ATOM 1427 C CA . GLY B 1 40 ? -11.243 29.988 10.789 1.00 6.76 39 GLY B CA 1
ATOM 1428 C C . GLY B 1 40 ? -11.602 30.365 12.207 1.00 6.73 39 GLY B C 1
ATOM 1429 O O . GLY B 1 40 ? -12.093 31.466 12.451 1.00 7.25 39 GLY B O 1
ATOM 1430 N N . LEU B 1 41 ? -11.342 29.464 13.153 1.00 6.45 40 LEU B N 1
ATOM 1431 C CA . LEU B 1 41 ? -11.615 29.743 14.550 1.00 6.88 40 LEU B CA 1
ATOM 1432 C C . LEU B 1 41 ? -10.370 30.296 15.216 1.00 6.62 40 LEU B C 1
ATOM 1433 O O . LEU B 1 41 ? -9.300 29.689 15.158 1.00 6.87 40 LEU B O 1
ATOM 1438 N N . LYS B 1 42 ? -10.535 31.444 15.865 1.00 6.94 41 LYS B N 1
ATOM 1439 C CA . LYS B 1 42 ? -9.521 32.011 16.741 1.00 7.99 41 LYS B CA 1
ATOM 1440 C C . LYS B 1 42 ? -9.936 31.811 18.195 1.00 7.73 41 LYS B C 1
ATOM 1441 O O . LYS B 1 42 ? -11.034 32.203 18.599 1.00 8.58 41 LYS B O 1
ATOM 1447 N N . ILE B 1 43 ? -9.053 31.187 18.966 1.00 8.00 42 ILE B N 1
ATOM 1448 C CA . ILE B 1 43 ? -9.226 31.085 20.407 1.00 8.38 42 ILE B CA 1
ATOM 1449 C C . ILE B 1 43 ? -8.198 32.020 21.029 1.00 8.79 42 ILE B C 1
ATOM 1450 O O . ILE B 1 43 ? -6.986 31.862 20.849 1.00 8.82 42 ILE B O 1
ATOM 1455 N N . GLY B 1 44 ? -8.696 33.026 21.737 1.00 9.80 43 GLY B N 1
ATOM 1456 C CA . GLY B 1 44 ? -7.834 34.096 22.228 1.00 10.69 43 GLY B CA 1
ATOM 1457 C C . GLY B 1 44 ? -6.880 33.660 23.319 1.00 11.03 43 GLY B C 1
ATOM 1458 O O . GLY B 1 44 ? -7.232 32.866 24.185 1.00 12.08 43 GLY B O 1
ATOM 1459 N N . GLY B 1 45 ? -5.666 34.184 23.279 1.00 12.04 44 GLY B N 1
ATOM 1460 C CA . GLY B 1 45 ? -4.651 33.842 24.278 1.00 13.20 44 GLY B CA 1
ATOM 1461 C C . GLY B 1 45 ? -4.855 34.451 25.658 1.00 14.02 44 GLY B C 1
ATOM 1462 O O . GLY B 1 45 ? -5.751 35.265 25.871 1.00 14.57 44 GLY B O 1
ATOM 1463 N N . GLY B 1 46 ? -4.030 34.019 26.612 1.00 14.21 45 GLY B N 1
ATOM 1464 C CA . GLY B 1 46 ? -3.952 34.639 27.938 1.00 14.75 45 GLY B CA 1
ATOM 1465 C C . GLY B 1 46 ? -4.556 33.842 29.071 1.00 14.86 45 GLY B C 1
ATOM 1466 O O . GLY B 1 46 ? -4.343 34.183 30.242 1.00 15.13 45 GLY B O 1
ATOM 1467 N N . LYS B 1 47 ? -5.315 32.803 28.722 1.00 14.52 46 LYS B N 1
ATOM 1468 C CA . LYS B 1 47 ? -5.963 31.890 29.666 1.00 14.81 46 LYS B CA 1
ATOM 1469 C C . LYS B 1 47 ? -6.374 30.647 28.885 1.00 12.81 46 LYS B C 1
ATOM 1470 O O . LYS B 1 47 ? -6.560 30.721 27.658 1.00 12.19 46 LYS B O 1
ATOM 1476 N N . ALA B 1 48 ? -6.524 29.512 29.573 1.00 11.92 47 ALA B N 1
ATOM 1477 C CA . ALA B 1 48 ? -7.042 28.291 28.941 1.00 11.98 47 ALA B CA 1
ATOM 1478 C C . ALA B 1 48 ? -8.452 28.558 28.434 1.00 11.69 47 ALA B C 1
ATOM 1479 O O . ALA B 1 48 ? -9.250 29.212 29.110 1.00 12.16 47 ALA B O 1
ATOM 1481 N N . ALA B 1 49 ? -8.757 28.071 27.233 1.00 11.06 48 ALA B N 1
ATOM 1482 C CA . ALA B 1 49 ? -10.084 28.276 26.661 1.00 10.08 48 ALA B CA 1
ATOM 1483 C C . ALA B 1 49 ? -10.325 27.286 25.541 1.00 9.71 48 ALA B C 1
ATOM 1484 O O . ALA B 1 49 ? -9.381 26.800 24.906 1.00 9.73 48 ALA B O 1
ATOM 1486 N N . GLY B 1 50 ? -11.594 27.014 25.273 1.00 9.73 49 GLY B N 1
ATOM 1487 C CA . GLY B 1 50 ? -11.927 26.197 24.125 1.00 9.99 49 GLY B CA 1
ATOM 1488 C C . GLY B 1 50 ? -13.402 26.092 23.856 1.00 9.62 49 GLY B C 1
ATOM 1489 O O . GLY B 1 50 ? -14.221 26.860 24.367 1.00 10.29 49 GLY B O 1
ATOM 1490 N N . GLY B 1 51 ? -13.740 25.106 23.054 1.00 9.46 50 GLY B N 1
ATOM 1491 C CA . GLY B 1 51 ? -15.106 24.885 22.654 1.00 9.87 50 GLY B CA 1
ATOM 1492 C C . GLY B 1 51 ? -15.211 23.508 22.056 1.00 9.69 50 GLY B C 1
ATOM 1493 O O . GLY B 1 51 ? -14.221 22.766 21.991 1.00 9.81 50 GLY B O 1
ATOM 1494 N N . GLY B 1 52 ? -16.401 23.150 21.619 1.00 10.69 51 GLY B N 1
ATOM 1495 C CA . GLY B 1 52 ? -16.584 21.813 21.101 1.00 11.22 51 GLY B CA 1
ATOM 1496 C C . GLY B 1 52 ? -17.973 21.506 20.617 1.00 11.98 51 GLY B C 1
ATOM 1497 O O . GLY B 1 52 ? -18.849 22.373 20.584 1.00 12.39 51 GLY B O 1
ATOM 1498 N N . GLN B 1 53 ? -18.170 20.256 20.232 1.00 12.66 52 GLN B N 1
ATOM 1499 C CA . GLN B 1 53 ? -19.504 19.811 19.857 1.00 14.18 52 GLN B CA 1
ATOM 1500 C C . GLN B 1 53 ? -19.691 18.338 20.146 1.00 13.96 52 GLN B C 1
ATOM 1501 O O . GLN B 1 53 ? -18.734 17.559 20.152 1.00 13.80 52 GLN B O 1
ATOM 1507 N N . ASP B 1 54 ? -20.940 17.977 20.408 1.00 14.07 53 ASP B N 1
ATOM 1508 C CA . ASP B 1 54 ? -21.284 16.613 20.765 1.00 14.67 53 ASP B CA 1
ATOM 1509 C C . ASP B 1 54 ? -21.659 15.881 19.494 1.00 15.10 53 ASP B C 1
ATOM 1510 O O . ASP B 1 54 ? -22.432 16.388 18.676 1.00 15.59 53 ASP B O 1
ATOM 1515 N N . ILE B 1 55 ? -21.050 14.713 19.304 1.00 14.73 54 ILE B N 1
ATOM 1516 C CA . ILE B 1 55 ? -21.216 13.947 18.071 1.00 15.51 54 ILE B CA 1
ATOM 1517 C C . ILE B 1 55 ? -21.436 12.467 18.398 1.00 16.12 54 ILE B C 1
ATOM 1518 O O . ILE B 1 55 ? -20.487 11.757 18.716 1.00 16.05 54 ILE B O 1
ATOM 1523 N N . PRO B 1 56 ? -22.697 12.001 18.351 1.00 17.07 55 PRO B N 1
ATOM 1524 C CA . PRO B 1 56 ? -22.962 10.563 18.514 1.00 17.57 55 PRO B CA 1
ATOM 1525 C C . PRO B 1 56 ? -22.184 9.719 17.501 1.00 17.81 55 PRO B C 1
ATOM 1526 O O . PRO B 1 56 ? -22.155 10.051 16.312 1.00 18.39 55 PRO B O 1
ATOM 1530 N N . LEU B 1 57 ? -21.539 8.659 17.988 1.00 17.98 56 LEU B N 1
ATOM 1531 C CA . LEU B 1 57 ? -20.712 7.785 17.155 1.00 18.32 56 LEU B CA 1
ATOM 1532 C C . LEU B 1 57 ? -21.224 6.353 17.204 1.00 18.93 56 LEU B C 1
ATOM 1533 O O . LEU B 1 57 ? -21.952 5.984 18.122 1.00 19.51 56 LEU B O 1
ATOM 1538 N N . LYS B 1 58 ? -20.830 5.555 16.217 1.00 19.03 57 LYS B N 1
ATOM 1539 C CA . LYS B 1 58 ? -21.160 4.127 16.169 1.00 19.92 57 LYS B CA 1
ATOM 1540 C C . LYS B 1 58 ? -20.239 3.330 17.099 1.00 19.51 57 LYS B C 1
ATOM 1541 O O . LYS B 1 58 ? -19.060 3.664 17.239 1.00 19.45 57 LYS B O 1
ATOM 1547 N N . PRO B 1 59 ? -20.767 2.274 17.746 1.00 19.68 58 PRO B N 1
ATOM 1548 C CA . PRO B 1 59 ? -19.892 1.396 18.517 1.00 19.56 58 PRO B CA 1
ATOM 1549 C C . PRO B 1 59 ? -18.986 0.567 17.607 1.00 19.14 58 PRO B C 1
ATOM 1550 O O . PRO B 1 59 ? -19.284 0.419 16.425 1.00 18.97 58 PRO B O 1
ATOM 1554 N N . ASN B 1 60 ? -17.894 0.042 18.161 1.00 19.20 59 ASN B N 1
ATOM 1555 C CA . ASN B 1 60 ? -16.986 -0.868 17.438 1.00 19.28 59 ASN B CA 1
ATOM 1556 C C . ASN B 1 60 ? -16.577 -0.374 16.050 1.00 19.21 59 ASN B C 1
ATOM 1557 O O . ASN B 1 60 ? -16.503 -1.151 15.094 1.00 19.67 59 ASN B O 1
ATOM 1562 N N . THR B 1 61 ? -16.295 0.923 15.954 1.00 18.00 60 THR B N 1
ATOM 1563 C CA . THR B 1 61 ? -16.068 1.567 14.671 1.00 17.34 60 THR B CA 1
ATOM 1564 C C . THR B 1 61 ? -14.815 2.439 14.728 1.00 16.55 60 THR B C 1
ATOM 1565 O O . THR B 1 61 ? -14.567 3.110 15.727 1.00 16.04 60 THR B O 1
ATOM 1569 N N . THR B 1 62 ? -14.025 2.403 13.659 1.00 15.58 61 THR B N 1
ATOM 1570 C CA . THR B 1 62 ? -12.802 3.198 13.556 1.00 14.93 61 THR B CA 1
ATOM 1571 C C . THR B 1 62 ? -13.071 4.534 12.869 1.00 14.31 61 THR B C 1
ATOM 1572 O O . THR B 1 62 ? -13.775 4.599 11.849 1.00 13.78 61 THR B O 1
ATOM 1576 N N . TYR B 1 63 ? -12.519 5.597 13.454 1.00 13.01 62 TYR B N 1
ATOM 1577 C CA . TYR B 1 63 ? -12.668 6.967 12.943 1.00 12.43 62 TYR B CA 1
ATOM 1578 C C . TYR B 1 63 ? -11.333 7.659 12.771 1.00 11.69 62 TYR B C 1
ATOM 1579 O O . TYR B 1 63 ? -10.412 7.408 13.542 1.00 11.85 62 TYR B O 1
ATOM 1588 N N . ILE B 1 64 ? -11.256 8.544 11.772 1.00 11.36 63 ILE B N 1
ATOM 1589 C CA . ILE B 1 64 ? -10.155 9.502 11.618 1.00 11.12 63 ILE B CA 1
ATOM 1590 C C . ILE B 1 64 ? -10.560 10.814 12.293 1.00 9.88 63 ILE B C 1
ATOM 1591 O O . ILE B 1 64 ? -11.619 11.358 11.985 1.00 10.38 63 ILE B O 1
ATOM 1596 N N . LEU B 1 65 ? -9.712 11.316 13.196 1.00 9.24 64 LEU B N 1
ATOM 1597 C CA . LEU B 1 65 ? -9.858 12.653 13.775 1.00 8.48 64 LEU B CA 1
ATOM 1598 C C . LEU B 1 65 ? -8.684 13.482 13.278 1.00 8.15 64 LEU B C 1
ATOM 1599 O O . LEU B 1 65 ? -7.547 13.082 13.466 1.00 8.35 64 LEU B O 1
ATOM 1604 N N . GLY B 1 66 ? -8.944 14.632 12.668 1.00 7.72 65 GLY B N 1
ATOM 1605 C CA . GLY B 1 66 ? -7.875 15.473 12.131 1.00 7.80 65 GLY B CA 1
ATOM 1606 C C . GLY B 1 66 ? -8.224 16.939 12.210 1.00 6.65 65 GLY B C 1
ATOM 1607 O O . GLY B 1 66 ? -9.394 17.307 12.342 1.00 7.71 65 GLY B O 1
ATOM 1608 N N . ALA B 1 67 ? -7.201 17.783 12.112 1.00 6.39 66 ALA B N 1
ATOM 1609 C CA . ALA B 1 67 ? -7.410 19.239 12.056 1.00 6.67 66 ALA B CA 1
ATOM 1610 C C . ALA B 1 67 ? -6.159 19.952 11.581 1.00 6.17 66 ALA B C 1
ATOM 1611 O O . ALA B 1 67 ? -5.042 19.433 11.715 1.00 6.27 66 ALA B O 1
ATOM 1613 N N . TRP B 1 68 ? -6.359 21.157 11.038 1.00 6.40 67 TRP B N 1
ATOM 1614 C CA . TRP B 1 68 ? -5.280 22.114 10.789 1.00 6.76 67 TRP B CA 1
ATOM 1615 C C . TRP B 1 68 ? -5.244 23.127 11.934 1.00 6.38 67 TRP B C 1
ATOM 1616 O O . TRP B 1 68 ? -6.296 23.634 12.357 1.00 6.33 67 TRP B O 1
ATOM 1627 N N . ALA B 1 69 ? -4.049 23.454 12.421 1.00 6.41 68 ALA B N 1
ATOM 1628 C CA . ALA B 1 69 ? -3.939 24.450 13.487 1.00 7.12 68 ALA B CA 1
ATOM 1629 C C . ALA B 1 69 ? -2.594 25.141 13.449 1.00 7.65 68 ALA B C 1
ATOM 1630 O O . ALA B 1 69 ? -1.607 24.625 12.913 1.00 7.84 68 ALA B O 1
ATOM 1632 N N . LYS B 1 70 ? -2.573 26.329 14.038 1.00 8.45 69 LYS B N 1
ATOM 1633 C CA . LYS B 1 70 ? -1.321 27.013 14.359 1.00 9.85 69 LYS B CA 1
ATOM 1634 C C . LYS B 1 70 ? -1.553 28.072 15.422 1.00 10.16 69 LYS B C 1
ATOM 1635 O O . LYS B 1 70 ? -2.631 28.673 15.497 1.00 10.49 69 LYS B O 1
ATOM 1641 N N . PHE B 1 71 ? -0.520 28.312 16.221 1.00 10.48 70 PHE B N 1
ATOM 1642 C CA . PHE B 1 71 ? -0.484 29.456 17.129 1.00 10.63 70 PHE B CA 1
ATOM 1643 C C . PHE B 1 71 ? 0.145 30.632 16.393 1.00 11.22 70 PHE B C 1
ATOM 1644 O O . PHE B 1 71 ? 1.048 30.430 15.580 1.00 11.72 70 PHE B O 1
ATOM 1652 N N . ASP B 1 72 ? -0.281 31.857 16.715 1.00 12.07 71 ASP B N 1
ATOM 1653 C CA . ASP B 1 72 ? 0.248 33.032 16.008 1.00 13.11 71 ASP B CA 1
ATOM 1654 C C . ASP B 1 72 ? 1.589 33.520 16.562 1.00 13.57 71 ASP B C 1
ATOM 1655 O O . ASP B 1 72 ? 2.190 34.442 16.003 1.00 14.78 71 ASP B O 1
ATOM 1660 N N . SER B 1 73 ? 2.036 32.899 17.655 1.00 14.10 72 SER B N 1
ATOM 1661 C CA . SER B 1 73 ? 3.362 33.099 18.270 1.00 14.64 72 SER B CA 1
ATOM 1662 C C . SER B 1 73 ? 3.632 31.876 19.153 1.00 14.61 72 SER B C 1
ATOM 1663 O O . SER B 1 73 ? 2.724 31.081 19.386 1.00 13.98 72 SER B O 1
ATOM 1666 N N . LYS B 1 74 ? 4.861 31.701 19.635 1.00 14.90 73 LYS B N 1
ATOM 1667 C CA . LYS B 1 74 ? 5.200 30.509 20.425 1.00 15.12 73 LYS B CA 1
ATOM 1668 C C . LYS B 1 74 ? 4.351 30.332 21.681 1.00 15.15 73 LYS B C 1
ATOM 1669 O O . LYS B 1 74 ? 4.321 31.218 22.530 1.00 15.25 73 LYS B O 1
ATOM 1675 N N . PRO B 1 75 ? 3.660 29.189 21.812 1.00 14.22 74 PRO B N 1
ATOM 1676 C CA . PRO B 1 75 ? 2.923 28.942 23.045 1.00 14.17 74 PRO B CA 1
ATOM 1677 C C . PRO B 1 75 ? 3.827 28.405 24.157 1.00 13.79 74 PRO B C 1
ATOM 1678 O O . PRO B 1 75 ? 4.946 27.953 23.886 1.00 14.89 74 PRO B O 1
ATOM 1682 N N . ALA B 1 76 ? 3.317 28.427 25.384 1.00 13.86 75 ALA B N 1
ATOM 1683 C CA . ALA B 1 76 ? 3.964 27.740 26.493 1.00 14.06 75 ALA B CA 1
ATOM 1684 C C . ALA B 1 76 ? 3.524 26.278 26.534 1.00 13.77 75 ALA B C 1
ATOM 1685 O O . ALA B 1 76 ? 4.349 25.381 26.742 1.00 14.35 75 ALA B O 1
ATOM 1687 N N . GLY B 1 77 ? 2.223 26.051 26.336 1.00 13.55 76 GLY B N 1
ATOM 1688 C CA . GLY B 1 77 ? 1.653 24.707 26.323 1.00 13.01 76 GLY B CA 1
ATOM 1689 C C . GLY B 1 77 ? 1.204 24.299 24.932 1.00 12.32 76 GLY B C 1
ATOM 1690 O O . GLY B 1 77 ? 1.927 24.491 23.959 1.00 12.84 76 GLY B O 1
ATOM 1691 N N . THR B 1 78 ? 0.004 23.731 24.847 1.00 11.95 77 THR B N 1
ATOM 1692 C CA . THR B 1 78 ? -0.487 23.189 23.591 1.00 11.05 77 THR B CA 1
ATOM 1693 C C . THR B 1 78 ? -1.944 23.562 23.333 1.00 10.16 77 THR B C 1
ATOM 1694 O O . THR B 1 78 ? -2.671 24.043 24.215 1.00 10.64 77 THR B O 1
ATOM 1698 N N . PHE B 1 79 ? -2.345 23.312 22.088 1.00 8.99 78 PHE B N 1
ATOM 1699 C CA . PHE B 1 79 ? -3.741 23.276 21.682 1.00 8.71 78 PHE B CA 1
ATOM 1700 C C . PHE B 1 79 ? -4.030 21.834 21.337 1.00 7.97 78 PHE B C 1
ATOM 1701 O O . PHE B 1 79 ? -3.287 21.222 20.548 1.00 8.57 78 PHE B O 1
ATOM 1709 N N . ASP B 1 80 ? -5.121 21.301 21.883 1.00 8.08 79 ASP B N 1
ATOM 1710 C CA . ASP B 1 80 ? -5.444 19.882 21.728 1.00 8.82 79 ASP B CA 1
ATOM 1711 C C . ASP B 1 80 ? -6.787 19.699 21.035 1.00 8.50 79 ASP B C 1
ATOM 1712 O O . ASP B 1 80 ? -7.760 20.390 21.339 1.00 9.31 79 ASP B O 1
ATOM 1717 N N . VAL B 1 81 ? -6.819 18.779 20.080 1.00 7.93 80 VAL B N 1
ATOM 1718 C CA . VAL B 1 81 ? -8.044 18.379 19.404 1.00 8.01 80 VAL B CA 1
ATOM 1719 C C . VAL B 1 81 ? -8.340 16.971 19.910 1.00 7.91 80 VAL B C 1
ATOM 1720 O O . VAL B 1 81 ? -7.479 16.087 19.828 1.00 8.63 80 VAL B O 1
ATOM 1724 N N . VAL B 1 82 ? -9.543 16.770 20.445 1.00 8.31 81 VAL B N 1
ATOM 1725 C CA . VAL B 1 82 ? -9.825 15.590 21.254 1.00 8.77 81 VAL B CA 1
ATOM 1726 C C . VAL B 1 82 ? -11.183 15.008 20.906 1.00 9.11 81 VAL B C 1
ATOM 1727 O O . VAL B 1 82 ? -12.143 15.745 20.730 1.00 9.72 81 VAL B O 1
ATOM 1731 N N . VAL B 1 83 ? -11.273 13.680 20.838 1.00 9.22 82 VAL B N 1
ATOM 1732 C CA . VAL B 1 83 ? -12.567 13.014 20.974 1.00 9.94 82 VAL B CA 1
ATOM 1733 C C . VAL B 1 83 ? -12.553 12.289 22.314 1.00 10.50 82 VAL B C 1
ATOM 1734 O O . VAL B 1 83 ? -11.616 11.551 22.635 1.00 10.58 82 VAL B O 1
ATOM 1738 N N . GLN B 1 84 ? -13.592 12.517 23.105 1.00 10.65 83 GLN B N 1
ATOM 1739 C CA . GLN B 1 84 ? -13.640 12.019 24.470 1.00 11.22 83 GLN B CA 1
ATOM 1740 C C . GLN B 1 84 ? -15.027 11.485 24.813 1.00 11.50 83 GLN B C 1
ATOM 1741 O O . GLN B 1 84 ? -16.046 12.003 24.345 1.00 11.84 83 GLN B O 1
ATOM 1747 N N . TYR B 1 85 ? -15.038 10.431 25.628 1.00 12.10 84 TYR B N 1
ATOM 1748 C CA . TYR B 1 85 ? -16.260 9.772 26.085 1.00 13.47 84 TYR B CA 1
ATOM 1749 C C . TYR B 1 85 ? -15.908 8.820 27.216 1.00 14.50 84 TYR B C 1
ATOM 1750 O O . TYR B 1 85 ? -14.750 8.447 27.390 1.00 14.15 84 TYR B O 1
ATOM 1759 N N . HIS B 1 86 ? -16.923 8.435 27.984 1.00 15.56 85 HIS B N 1
ATOM 1760 C CA . HIS B 1 86 ? -16.755 7.445 29.037 1.00 16.66 85 HIS B CA 1
ATOM 1761 C C . HIS B 1 86 ? -17.059 6.046 28.532 1.00 17.90 85 HIS B C 1
ATOM 1762 O O . HIS B 1 86 ? -17.830 5.868 27.584 1.00 17.30 85 HIS B O 1
ATOM 1769 N N . LEU B 1 87 ? -16.435 5.057 29.167 1.00 19.56 86 LEU B N 1
ATOM 1770 C CA . LEU B 1 87 ? -16.821 3.667 28.982 1.00 21.29 86 LEU B CA 1
ATOM 1771 C C . LEU B 1 87 ? -17.944 3.346 29.947 1.00 22.75 86 LEU B C 1
ATOM 1772 O O . LEU B 1 87 ? -18.138 4.052 30.937 1.00 22.72 86 LEU B O 1
ATOM 1777 N N . LYS B 1 88 ? -18.683 2.286 29.641 1.00 24.84 87 LYS B N 1
ATOM 1778 C CA . LYS B 1 88 ? -19.748 1.818 30.511 1.00 26.64 87 LYS B CA 1
ATOM 1779 C C . LYS B 1 88 ? -19.242 0.599 31.287 1.00 27.39 87 LYS B C 1
ATOM 1780 O O . LYS B 1 88 ? -19.782 -0.506 31.174 1.00 28.19 87 LYS B O 1
ATOM 1786 N N . ASP B 1 89 ? -18.181 0.817 32.057 1.00 28.25 88 ASP B N 1
ATOM 1787 C CA . ASP B 1 89 ? -17.626 -0.201 32.945 1.00 28.99 88 ASP B CA 1
ATOM 1788 C C . ASP B 1 89 ? -17.679 0.261 34.403 1.00 29.35 88 ASP B C 1
ATOM 1789 O O . ASP B 1 89 ? -18.190 1.345 34.695 1.00 29.42 88 ASP B O 1
ATOM 1794 N N . ALA B 1 90 ? -17.148 -0.559 35.310 1.00 29.70 89 ALA B N 1
ATOM 1795 C CA . ALA B 1 90 ? -17.209 -0.284 36.749 1.00 29.89 89 ALA B CA 1
ATOM 1796 C C . ALA B 1 90 ? -16.493 0.994 37.186 1.00 29.86 89 ALA B C 1
ATOM 1797 O O . ALA B 1 90 ? -16.965 1.696 38.083 1.00 29.97 89 ALA B O 1
ATOM 1799 N N . ASN B 1 91 ? -15.364 1.301 36.551 1.00 29.68 90 ASN B N 1
ATOM 1800 C CA . ASN B 1 91 ? -14.581 2.484 36.916 1.00 29.41 90 ASN B CA 1
ATOM 1801 C C . ASN B 1 91 ? -15.015 3.762 36.199 1.00 28.48 90 ASN B C 1
ATOM 1802 O O . ASN B 1 91 ? -14.448 4.832 36.437 1.00 28.26 90 ASN B O 1
ATOM 1807 N N . ASN B 1 92 ? -16.034 3.640 35.349 1.00 27.49 91 ASN B N 1
ATOM 1808 C CA . ASN B 1 92 ? -16.462 4.706 34.427 1.00 26.75 91 ASN B CA 1
ATOM 1809 C C . ASN B 1 92 ? -15.270 5.416 33.766 1.00 25.46 91 ASN B C 1
ATOM 1810 O O . ASN B 1 92 ? -15.110 6.638 33.839 1.00 25.48 91 ASN B O 1
ATOM 1815 N N . THR B 1 93 ? -14.432 4.599 33.134 1.00 23.86 92 THR B N 1
ATOM 1816 C CA . THR B 1 93 ? -13.193 5.038 32.494 1.00 22.32 92 THR B CA 1
ATOM 1817 C C . THR B 1 93 ? -13.452 6.145 31.477 1.00 20.76 92 THR B C 1
ATOM 1818 O O . THR B 1 93 ? -14.309 6.000 30.606 1.00 20.11 92 THR B O 1
ATOM 1822 N N . TYR B 1 94 ? -12.715 7.243 31.612 1.00 18.66 93 TYR B N 1
ATOM 1823 C CA . TYR B 1 94 ? -12.778 8.340 30.649 1.00 17.21 93 TYR B CA 1
ATOM 1824 C C . TYR B 1 94 ? -11.714 8.132 29.595 1.00 16.21 93 TYR B C 1
ATOM 1825 O O . TYR B 1 94 ? -10.534 7.990 29.912 1.00 16.91 93 TYR B O 1
ATOM 1834 N N . VAL B 1 95 ? -12.153 8.097 28.348 1.00 14.14 94 VAL B N 1
ATOM 1835 C CA . VAL B 1 95 ? -11.276 7.851 27.212 1.00 13.20 94 VAL B CA 1
ATOM 1836 C C . VAL B 1 95 ? -11.108 9.149 26.438 1.00 12.24 94 VAL B C 1
ATOM 1837 O O . VAL B 1 95 ? -12.080 9.842 26.155 1.00 12.40 94 VAL B O 1
ATOM 1841 N N . GLN B 1 96 ? -9.863 9.477 26.121 1.00 11.63 95 GLN B N 1
ATOM 1842 C CA . GLN B 1 96 ? -9.560 10.647 25.310 1.00 11.15 95 GLN B CA 1
ATOM 1843 C C . GLN B 1 96 ? -8.581 10.278 24.205 1.00 10.98 95 GLN B C 1
ATOM 1844 O O . GLN B 1 96 ? -7.520 9.694 24.475 1.00 11.73 95 GLN B O 1
ATOM 1850 N N . HIS B 1 97 ? -8.938 10.638 22.970 1.00 10.29 96 HIS B N 1
ATOM 1851 C CA . HIS B 1 97 ? -8.070 10.479 21.807 1.00 10.11 96 HIS B CA 1
ATOM 1852 C C . HIS B 1 97 ? -7.611 11.883 21.463 1.00 9.59 96 HIS B C 1
ATOM 1853 O O . HIS B 1 97 ? -8.425 12.712 21.049 1.00 9.67 96 HIS B O 1
ATOM 1860 N N . ILE B 1 98 ? -6.316 12.137 21.634 1.00 9.32 97 ILE B N 1
ATOM 1861 C CA . ILE B 1 98 ? -5.793 13.492 21.704 1.00 9.78 97 ILE B CA 1
ATOM 1862 C C . ILE B 1 98 ? -4.721 13.762 20.655 1.00 9.23 97 ILE B C 1
ATOM 1863 O O . ILE B 1 98 ? -3.738 13.020 20.562 1.00 9.92 97 ILE B O 1
ATOM 1868 N N . LEU B 1 99 ? -4.913 14.836 19.892 1.00 8.52 98 LEU B N 1
ATOM 1869 C CA . LEU B 1 99 ? -3.874 15.416 19.040 1.00 8.54 98 LEU B CA 1
ATOM 1870 C C . LEU B 1 99 ? -3.361 16.658 19.745 1.00 8.25 98 LEU B C 1
ATOM 1871 O O . LEU B 1 99 ? -4.155 17.502 20.169 1.00 9.54 98 LEU B O 1
ATOM 1876 N N . ASN B 1 100 ? -2.045 16.771 19.879 1.00 8.59 99 ASN B N 1
ATOM 1877 C CA . ASN B 1 100 ? -1.419 17.936 20.503 1.00 9.43 99 ASN B CA 1
ATOM 1878 C C . ASN B 1 100 ? -0.755 18.807 19.445 1.00 8.95 99 ASN B C 1
ATOM 1879 O O . ASN B 1 100 ? 0.007 18.291 18.615 1.00 9.70 99 ASN B O 1
ATOM 1884 N N . PHE B 1 101 ? -1.013 20.109 19.505 1.00 9.03 100 PHE B N 1
ATOM 1885 C CA . PHE B 1 101 ? -0.372 21.067 18.613 1.00 9.38 100 PHE B CA 1
ATOM 1886 C C . PHE B 1 101 ? 0.356 22.126 19.427 1.00 10.11 100 PHE B C 1
ATOM 1887 O O . PHE B 1 101 ? -0.180 22.666 20.393 1.00 9.97 100 PHE B O 1
ATOM 1895 N N . ASN B 1 102 ? 1.562 22.464 19.001 1.00 11.17 101 ASN B N 1
ATOM 1896 C CA . ASN B 1 102 ? 2.225 23.647 19.547 1.00 12.17 101 ASN B CA 1
ATOM 1897 C C . ASN B 1 102 ? 2.902 24.465 18.466 1.00 12.17 101 ASN B C 1
ATOM 1898 O O . ASN B 1 102 ? 3.699 25.352 18.760 1.00 13.08 101 ASN B O 1
ATOM 1903 N N . GLU B 1 103 ? 2.556 24.182 17.217 1.00 11.53 102 GLU B N 1
ATOM 1904 C CA . GLU B 1 103 ? 3.240 24.749 16.076 1.00 11.64 102 GLU B CA 1
ATOM 1905 C C . GLU B 1 103 ? 2.829 26.183 15.803 1.00 11.88 102 GLU B C 1
ATOM 1906 O O . GLU B 1 103 ? 1.688 26.593 16.070 1.00 12.22 102 GLU B O 1
ATOM 1912 N N . THR B 1 104 ? 3.776 26.936 15.251 1.00 12.16 103 THR B N 1
ATOM 1913 C CA . THR B 1 104 ? 3.542 28.325 14.886 1.00 13.53 103 THR B CA 1
ATOM 1914 C C . THR B 1 104 ? 3.414 28.509 13.363 1.00 12.99 103 THR B C 1
ATOM 1915 O O . THR B 1 104 ? 3.353 29.625 12.849 1.00 14.75 103 THR B O 1
ATOM 1919 N N . ASP B 1 105 ? 3.357 27.381 12.665 1.00 12.93 104 ASP B N 1
ATOM 1920 C CA . ASP B 1 105 ? 3.116 27.306 11.228 1.00 11.85 104 ASP B CA 1
ATOM 1921 C C . ASP B 1 105 ? 1.903 26.383 11.037 1.00 11.05 104 ASP B C 1
ATOM 1922 O O . ASP B 1 105 ? 1.731 25.455 11.815 1.00 10.30 104 ASP B O 1
ATOM 1927 N N . TRP B 1 106 ? 1.059 26.639 10.038 1.00 9.90 105 TRP B N 1
ATOM 1928 C CA . TRP B 1 106 ? -0.119 25.781 9.799 1.00 9.15 105 TRP B CA 1
ATOM 1929 C C . TRP B 1 106 ? 0.317 24.336 9.671 1.00 8.61 105 TRP B C 1
ATOM 1930 O O . TRP B 1 106 ? 1.178 24.009 8.854 1.00 9.41 105 TRP B O 1
ATOM 1941 N N . THR B 1 107 ? -0.313 23.472 10.456 1.00 7.43 106 THR B N 1
ATOM 1942 C CA . THR B 1 107 ? 0.098 22.090 10.591 1.00 7.60 106 THR B CA 1
ATOM 1943 C C . THR B 1 107 ? -1.140 21.226 10.645 1.00 6.96 106 THR B C 1
ATOM 1944 O O . THR B 1 107 ? -2.088 21.548 11.364 1.00 6.99 106 THR B O 1
ATOM 1948 N N . TYR B 1 108 ? -1.122 20.130 9.890 1.00 6.57 107 TYR B N 1
ATOM 1949 C CA . TYR B 1 108 ? -2.194 19.145 9.916 1.00 6.53 107 TYR B CA 1
ATOM 1950 C C . TYR B 1 108 ? -1.757 17.927 10.703 1.00 6.58 107 TYR B C 1
ATOM 1951 O O . TYR B 1 108 ? -0.676 17.400 10.468 1.00 7.01 107 TYR B O 1
ATOM 1960 N N . LYS B 1 109 ? -2.613 17.469 11.616 1.00 6.38 108 LYS B N 1
ATOM 1961 C CA . LYS B 1 109 ? -2.389 16.191 12.314 1.00 7.08 108 LYS B CA 1
ATOM 1962 C C . LYS B 1 109 ? -3.670 15.387 12.335 1.00 6.82 108 LYS B C 1
ATOM 1963 O O . LYS B 1 109 ? -4.762 15.946 12.378 1.00 6.98 108 LYS B O 1
ATOM 1969 N N . GLN B 1 110 ? -3.530 14.066 12.311 1.00 7.68 109 GLN B N 1
ATOM 1970 C CA . GLN B 1 110 ? -4.677 13.200 12.473 1.00 7.98 109 GLN B CA 1
ATOM 1971 C C . GLN B 1 110 ? -4.308 11.924 13.210 1.00 7.82 109 GLN B C 1
ATOM 1972 O O . GLN B 1 110 ? -3.138 11.524 13.252 1.00 8.07 109 GLN B O 1
ATOM 1978 N N . LEU B 1 111 ? -5.321 11.304 13.805 1.00 8.36 110 LEU B N 1
ATOM 1979 C CA . LEU B 1 111 ? -5.177 9.999 14.429 1.00 8.85 110 LEU B CA 1
ATOM 1980 C C . LEU B 1 111 ? -6.379 9.155 14.059 1.00 8.91 110 LEU B C 1
ATOM 1981 O O . LEU B 1 111 ? -7.384 9.664 13.571 1.00 9.03 110 LEU B O 1
ATOM 1986 N N . LEU B 1 112 ? -6.263 7.853 14.309 1.00 10.07 111 LEU B N 1
ATOM 1987 C CA . LEU B 1 112 ? -7.384 6.938 14.171 1.00 11.05 111 LEU B CA 1
ATOM 1988 C C . LEU B 1 112 ? -7.673 6.345 15.536 1.00 11.30 111 LEU B C 1
ATOM 1989 O O . LEU B 1 112 ? -6.761 6.108 16.334 1.00 12.67 111 LEU B O 1
ATOM 1994 N N . PHE B 1 113 ? -8.951 6.125 15.816 1.00 11.92 112 PHE B N 1
ATOM 1995 C CA . PHE B 1 113 ? -9.346 5.454 17.050 1.00 12.84 112 PHE B CA 1
ATOM 1996 C C . PHE B 1 113 ? -10.515 4.552 16.777 1.00 13.55 112 PHE B C 1
ATOM 1997 O O . PHE B 1 113 ? -11.238 4.744 15.809 1.00 12.69 112 PHE B O 1
ATOM 2005 N N . THR B 1 114 ? -10.698 3.563 17.645 1.00 14.26 113 THR B N 1
ATOM 2006 C CA . THR B 1 114 ? -11.807 2.634 17.537 1.00 15.38 113 THR B CA 1
ATOM 2007 C C . THR B 1 114 ? -12.680 2.704 18.791 1.00 15.20 113 THR B C 1
ATOM 2008 O O . THR B 1 114 ? -12.190 2.586 19.914 1.00 16.09 113 THR B O 1
ATOM 2012 N N . THR B 1 115 ? -13.967 2.927 18.577 1.00 15.88 114 THR B N 1
ATOM 2013 C CA . THR B 1 115 ? -14.917 3.097 19.681 1.00 16.29 114 THR B CA 1
ATOM 2014 C C . THR B 1 115 ? -15.240 1.775 20.376 1.00 17.03 114 THR B C 1
ATOM 2015 O O . THR B 1 115 ? -15.055 0.710 19.788 1.00 16.83 114 THR B O 1
ATOM 2019 N N . PRO B 1 116 ? -15.711 1.841 21.638 1.00 17.80 115 PRO B N 1
ATOM 2020 C CA . PRO B 1 116 ? -16.075 0.634 22.389 1.00 18.60 115 PRO B CA 1
ATOM 2021 C C . PRO B 1 116 ? -17.406 0.030 21.950 1.00 19.63 115 PRO B C 1
ATOM 2022 O O . PRO B 1 116 ? -18.066 0.553 21.051 1.00 19.16 115 PRO B O 1
ATOM 2026 N N . ASP B 1 117 ? -17.786 -1.073 22.592 1.00 20.58 116 ASP B N 1
ATOM 2027 C CA . ASP B 1 117 ? -19.056 -1.744 22.319 1.00 21.80 116 ASP B CA 1
ATOM 2028 C C . ASP B 1 117 ? -20.253 -0.917 22.790 1.00 21.62 116 ASP B C 1
ATOM 2029 O O . ASP B 1 117 ? -21.291 -0.873 22.127 1.00 22.12 116 ASP B O 1
ATOM 2034 N N . VAL B 1 118 ? -20.094 -0.268 23.940 1.00 21.63 117 VAL B N 1
ATOM 2035 C CA . VAL B 1 118 ? -21.133 0.564 24.541 1.00 21.38 117 VAL B CA 1
ATOM 2036 C C . VAL B 1 118 ? -20.485 1.855 25.041 1.00 20.81 117 VAL B C 1
ATOM 2037 O O . VAL B 1 118 ? -19.357 1.831 25.531 1.00 21.09 117 VAL B O 1
ATOM 2041 N N . PHE B 1 119 ? -21.205 2.968 24.919 1.00 20.47 118 PHE B N 1
ATOM 2042 C CA . PHE B 1 119 ? -20.733 4.261 25.409 1.00 20.06 118 PHE B CA 1
ATOM 2043 C C . PHE B 1 119 ? -21.311 4.560 26.787 1.00 19.79 118 PHE B C 1
ATOM 2044 O O . PHE B 1 119 ? -22.479 4.251 27.061 1.00 20.21 118 PHE B O 1
ATOM 2052 N N . GLY B 1 120 ? -20.491 5.146 27.655 1.00 19.53 119 GLY B N 1
ATOM 2053 C CA . GLY B 1 120 ? -20.935 5.589 28.975 1.00 19.10 119 GLY B CA 1
ATOM 2054 C C . GLY B 1 120 ? -21.428 7.024 28.949 1.00 18.77 119 GLY B C 1
ATOM 2055 O O . GLY B 1 120 ? -22.145 7.456 29.848 1.00 19.05 119 GLY B O 1
ATOM 2056 N N . SER B 1 121 ? -21.012 7.769 27.925 1.00 18.12 120 SER B N 1
ATOM 2057 C CA . SER B 1 121 ? -21.477 9.133 27.676 1.00 17.36 120 SER B 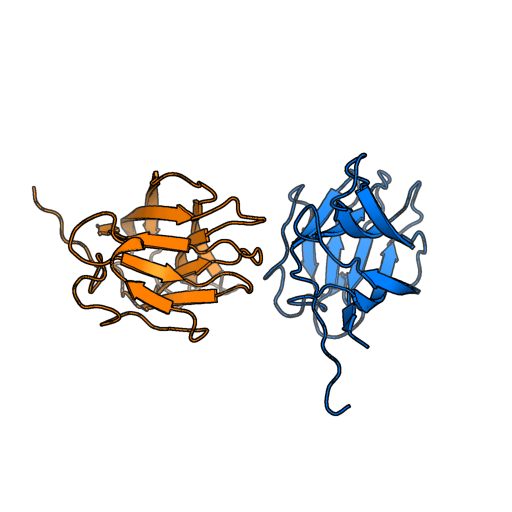CA 1
ATOM 2058 C C . SER B 1 121 ? -21.351 9.429 26.185 1.00 16.98 120 SER B C 1
ATOM 2059 O O . SER B 1 121 ? -20.655 8.707 25.461 1.00 17.24 120 SER B O 1
ATOM 2062 N N . THR B 1 122 ? -22.025 10.483 25.730 1.00 16.68 121 THR B N 1
ATOM 2063 C CA . THR B 1 122 ? -21.995 10.883 24.322 1.00 16.34 121 THR B CA 1
ATOM 2064 C C . THR B 1 122 ? -20.624 11.458 23.948 1.00 15.48 121 THR B C 1
ATOM 2065 O O . THR B 1 122 ? -20.131 12.364 24.623 1.00 15.17 121 THR B O 1
ATOM 2069 N N . PRO B 1 123 ? -20.000 10.933 22.873 1.00 15.02 122 PRO B N 1
ATOM 2070 C CA . PRO B 1 123 ? -18.717 11.499 22.468 1.00 14.32 122 PRO B CA 1
ATOM 2071 C C . PRO B 1 123 ? -18.763 13.002 22.209 1.00 13.69 122 PRO B C 1
ATOM 2072 O O . PRO B 1 123 ? -19.738 13.531 21.661 1.00 13.63 122 PRO B O 1
ATOM 2076 N N . GLN B 1 124 ? -17.696 13.667 22.628 1.00 12.87 123 GLN B N 1
ATOM 2077 C CA . GLN B 1 124 ? -17.535 15.085 22.386 1.00 12.76 123 GLN B CA 1
ATOM 2078 C C . GLN B 1 124 ? -16.234 15.325 21.652 1.00 12.01 123 GLN B C 1
ATOM 2079 O O . GLN B 1 124 ? -15.203 14.729 21.998 1.00 11.84 123 GLN B O 1
ATOM 2085 N N . LEU B 1 125 ? -16.292 16.192 20.640 1.00 11.51 124 LEU B N 1
ATOM 2086 C CA . LEU B 1 125 ? -15.092 16.680 19.981 1.00 11.51 124 LEU B CA 1
ATOM 2087 C C . LEU B 1 125 ? -14.766 18.013 20.642 1.00 11.02 124 LEU B C 1
ATOM 2088 O O . LEU B 1 125 ? -15.546 18.962 20.538 1.00 12.04 124 LEU B O 1
ATOM 2093 N N . ALA B 1 126 ? -13.637 18.053 21.350 1.00 10.15 125 ALA B N 1
ATOM 2094 C CA . ALA B 1 126 ? -13.158 19.247 22.037 1.00 9.46 125 ALA B CA 1
ATOM 2095 C C . ALA B 1 126 ? -11.992 19.904 21.314 1.00 8.78 125 ALA B C 1
ATOM 2096 O O . ALA B 1 126 ? -11.057 19.222 20.863 1.00 9.40 125 ALA B O 1
ATOM 2098 N N . LEU B 1 127 ? -12.052 21.229 21.252 1.00 8.81 126 LEU B N 1
ATOM 2099 C CA . LEU B 1 127 ? -10.955 22.047 20.790 1.00 8.58 126 LEU B CA 1
ATOM 2100 C C . LEU B 1 127 ? -10.480 22.784 22.033 1.00 8.61 126 LEU B C 1
ATOM 2101 O O . LEU B 1 127 ? -11.088 23.769 22.452 1.00 9.46 126 LEU B O 1
ATOM 2106 N N . TRP B 1 128 ? -9.423 22.278 22.648 1.00 8.87 127 TRP B N 1
ATOM 2107 C CA . TRP B 1 128 ? -9.039 22.747 23.969 1.00 9.18 127 TRP B CA 1
ATOM 2108 C C . TRP B 1 128 ? -7.670 23.408 23.921 1.00 8.74 127 TRP B C 1
ATOM 2109 O O . TRP B 1 128 ? -6.643 22.735 23.789 1.00 8.65 127 TRP B O 1
ATOM 2120 N N . LYS B 1 129 ? -7.673 24.736 24.010 1.00 9.34 128 LYS B N 1
ATOM 2121 C CA . LYS B 1 129 ? -6.436 25.502 24.027 1.00 9.30 128 LYS B CA 1
ATOM 2122 C C . LYS B 1 129 ? -6.012 25.716 25.479 1.00 9.81 128 LYS B C 1
ATOM 2123 O O . LYS B 1 129 ? -6.251 26.782 26.064 1.00 10.61 128 LYS B O 1
ATOM 2129 N N . GLY B 1 130 ? -5.405 24.687 26.065 1.00 10.64 129 GLY B N 1
ATOM 2130 C CA . GLY B 1 130 ? -5.001 24.738 27.463 1.00 11.79 129 GLY B CA 1
ATOM 2131 C C . GLY B 1 130 ? -3.843 25.682 27.701 1.00 11.85 129 GLY B C 1
ATOM 2132 O O . GLY B 1 130 ? -3.604 26.084 28.842 1.00 12.88 129 GLY B O 1
ATOM 2133 N N . ASP B 1 131 ? -3.094 26.007 26.649 1.00 12.06 130 ASP B N 1
ATOM 2134 C CA . ASP B 1 131 ? -2.020 26.993 26.729 1.00 11.98 130 ASP B CA 1
ATOM 2135 C C . ASP B 1 131 ? -2.506 28.293 27.368 1.00 12.15 130 ASP B C 1
ATOM 2136 O O . ASP B 1 131 ? -3.604 28.771 27.065 1.00 11.92 130 ASP B O 1
ATOM 2141 N N . THR B 1 132 ? -1.681 28.860 28.252 1.00 12.65 131 THR B N 1
ATOM 2142 C CA . THR B 1 132 ? -2.019 30.093 28.961 1.00 13.52 131 THR B CA 1
ATOM 2143 C C . THR B 1 132 ? -1.123 31.275 28.587 1.00 14.35 131 THR B C 1
ATOM 2144 O O . THR B 1 132 ? -1.261 32.361 29.172 1.00 15.62 131 THR B O 1
ATOM 2148 N N . SER B 1 133 ? -0.210 31.082 27.634 1.00 14.34 132 SER B N 1
ATOM 2149 C CA . SER B 1 133 ? 0.591 32.175 27.081 1.00 14.49 132 SER B CA 1
ATOM 2150 C C . SER B 1 133 ? -0.296 33.177 26.335 1.00 14.40 132 SER B C 1
ATOM 2151 O O . SER B 1 133 ? -1.494 32.955 26.156 1.00 14.69 132 SER B O 1
ATOM 2154 N N . LYS B 1 134 ? 0.318 34.263 25.874 1.00 14.77 133 LYS B N 1
ATOM 2155 C CA . LYS B 1 134 ? -0.396 35.297 25.122 1.00 15.07 133 LYS B CA 1
ATOM 2156 C C . LYS B 1 134 ? -0.729 34.882 23.688 1.00 14.11 133 LYS B C 1
ATOM 2157 O O . LYS B 1 134 ? -1.470 35.587 23.001 1.00 14.36 133 LYS B O 1
ATOM 2163 N N . ALA B 1 135 ? -0.151 33.773 23.227 1.00 13.08 134 ALA B N 1
ATOM 2164 C CA . ALA B 1 135 ? -0.365 33.302 21.856 1.00 12.05 134 ALA B CA 1
ATOM 2165 C C . ALA B 1 135 ? -1.847 33.069 21.567 1.00 10.91 134 ALA B C 1
ATOM 2166 O O . ALA B 1 135 ? -2.567 32.497 22.386 1.00 12.04 134 ALA B O 1
ATOM 2168 N N . ASN B 1 136 ? -2.296 33.528 20.400 1.00 10.52 135 ASN B N 1
ATOM 2169 C CA . ASN B 1 136 ? -3.624 33.169 19.912 1.00 9.89 135 ASN B CA 1
ATOM 2170 C C . ASN B 1 136 ? -3.553 31.891 19.091 1.00 8.82 135 ASN B C 1
ATOM 2171 O O . ASN B 1 136 ? -2.557 31.635 18.415 1.00 10.13 135 ASN B O 1
ATOM 2176 N N . LEU B 1 137 ? -4.619 31.107 19.136 1.00 8.44 136 LEU B N 1
ATOM 2177 C CA . LEU B 1 137 ? -4.668 29.851 18.433 1.00 7.64 136 LEU B CA 1
ATOM 2178 C C . LEU B 1 137 ? -5.670 29.941 17.280 1.00 6.96 136 LEU B C 1
ATOM 2179 O O . LEU B 1 137 ? -6.796 30.419 17.448 1.00 7.19 136 LEU B O 1
ATOM 2184 N N . TYR B 1 138 ? -5.235 29.480 16.112 1.00 6.78 137 TYR B N 1
ATOM 2185 C CA . TYR B 1 138 ? -6.089 29.339 14.939 1.00 6.45 137 TYR B CA 1
ATOM 2186 C C . TYR B 1 138 ? -6.295 27.856 14.641 1.00 6.04 137 TYR B C 1
ATOM 2187 O O . TYR B 1 138 ? -5.333 27.080 14.639 1.00 6.97 137 TYR B O 1
ATOM 2196 N N . VAL B 1 139 ? -7.541 27.476 14.357 1.00 5.82 138 VAL B N 1
ATOM 2197 C CA . VAL B 1 139 ? -7.844 26.102 13.980 1.00 6.38 138 VAL B CA 1
ATOM 2198 C C . VAL B 1 139 ? -8.891 26.153 12.867 1.00 6.07 138 VAL B C 1
ATOM 2199 O O . VAL B 1 139 ? -9.763 27.039 12.833 1.00 6.36 138 VAL B O 1
ATOM 2203 N N . ASP B 1 140 ? -8.782 25.217 11.931 1.00 6.22 139 ASP B N 1
ATOM 2204 C CA . ASP B 1 140 ? -9.691 25.180 10.791 1.00 6.41 139 ASP B CA 1
ATOM 2205 C C . ASP B 1 140 ? -9.719 23.765 10.257 1.00 6.27 139 ASP B C 1
ATOM 2206 O O . ASP B 1 140 ? -8.841 22.954 10.561 1.00 7.08 139 ASP B O 1
ATOM 2211 N N . ASP B 1 141 ? -10.739 23.477 9.453 1.00 6.94 140 ASP B N 1
ATOM 2212 C CA . ASP B 1 141 ? -10.852 22.203 8.722 1.00 8.21 140 ASP B CA 1
ATOM 2213 C C . ASP B 1 141 ? -10.701 20.994 9.637 1.00 7.81 140 ASP B C 1
ATOM 2214 O O . ASP B 1 141 ? -9.795 20.169 9.486 1.00 8.14 140 ASP B O 1
ATOM 2219 N N . VAL B 1 142 ? -11.605 20.915 10.605 1.00 8.27 141 VAL B N 1
ATOM 2220 C CA . VAL B 1 142 ? -11.671 19.808 11.538 1.00 8.38 141 VAL B CA 1
ATOM 2221 C C . VAL B 1 142 ? -12.403 18.633 10.874 1.00 8.73 141 VAL B C 1
ATOM 2222 O O . VAL B 1 142 ? -13.424 18.835 10.205 1.00 9.37 141 VAL B O 1
ATOM 2226 N N . TYR B 1 143 ? -11.883 17.423 11.063 1.00 8.45 142 TYR B N 1
ATOM 2227 C CA . TYR B 1 143 ? -12.444 16.218 10.463 1.00 9.15 142 TYR B CA 1
ATOM 2228 C C . TYR B 1 143 ? -12.704 15.161 11.516 1.00 9.29 142 TYR B C 1
ATOM 2229 O O . TYR B 1 143 ? -11.862 14.918 12.382 1.00 9.04 142 TYR B O 1
ATOM 2238 N N . LEU B 1 144 ? -13.861 14.512 11.408 1.00 10.35 143 LEU B N 1
ATOM 2239 C CA . LEU B 1 144 ? -14.136 13.259 12.116 1.00 11.45 143 LEU B CA 1
ATOM 2240 C C . LEU B 1 144 ? -14.868 12.345 11.125 1.00 11.97 143 LEU B C 1
ATOM 2241 O O . LEU B 1 144 ? -16.021 12.600 10.766 1.00 12.04 143 LEU B O 1
ATOM 2246 N N . VAL B 1 145 ? -14.182 11.298 10.675 1.00 12.75 144 VAL B N 1
ATOM 2247 C CA . VAL B 1 145 ? -14.607 10.530 9.500 1.00 13.83 144 VAL B CA 1
ATOM 2248 C C . VAL B 1 145 ? -14.532 9.020 9.764 1.00 14.15 144 VAL B C 1
ATOM 2249 O O . VAL B 1 145 ? -13.513 8.515 10.208 1.00 13.96 144 VAL B O 1
ATOM 2253 N N . GLU B 1 146 ? -15.612 8.298 9.459 1.00 15.26 145 GLU B N 1
ATOM 2254 C CA . GLU B 1 146 ? -15.665 6.848 9.674 1.00 16.64 145 GLU B CA 1
ATOM 2255 C C . GLU B 1 146 ? -14.819 6.091 8.655 1.00 16.24 145 GLU B C 1
ATOM 2256 O O . GLU B 1 146 ? -14.829 6.418 7.467 1.00 17.18 145 GLU B O 1
#

Foldseek 3Di:
DVDWDWFDPCQFCLVWCPQKAWDPPQWTWAQVQHPDDRTWIKGFAQAKTWIWHFTADDAQFKKKWKKKKAWQDFFPAWKKKWKWFFDPDPVRDIDIDIDTDGHHDIDMDMDMDTHHRDTPGTIMIMGIDHTRDRIMMHMGRTTMITD/DDFDFQQDCQFCLVWCPQKAWDPVQWTWAQVLGPDDRTWIKGFAQAKTWIWHFTADDAQDKKKWKWKKAWCDFFPFWKKWWKWFFDPDDVRDIDIDIDTDGHHDTDMDMDMDTHHRDTPGTIMTMGIRRTRGRIMMHIGRIGIGD

Nearest PDB structures (foldseek):
  2zex-assembly1_A  TM=1.007E+00  e=2.993E-30  Caldanaerobius polysaccharolyticus
  2zew-assembly1_B  TM=9.884E-01  e=3.337E-28  Caldanaerobius polysaccharolyticus
  3oea-assembly1_A  TM=9.919E-01  e=6.593E-28  Caldanaerobius polysaccharolyticus
  2zez-assembly2_B  TM=9.857E-01  e=2.756E-19  Caldanaerobius polysaccharolyticus
  5l73-assembly1_B  TM=6.728E-01  e=2.075E-04  Homo sapiens

CATH classification: 2.60.120.260

B-factor: mean 15.03, std 8.5, range [5.82, 79.44]

Secondary structure (DSSP, 8-state):
----EE--SSTTSTTTTTT-EETTS-EEEEGGG-SSSS-EEEE-SSS-EEEEEE--PPTT-EEEEEEEEEESS--SS-EEEEEEEEBSSTT--EEEEEEEE--SS-EEEEEEEE--SSBSS--EEEEEE---SS--EEEEEEEEEE-/--PPB-SSSTTSTTTTTT-EESSS-EEEEGGG-SSSS-EEEE-SSS-EEEEEE----TT-EEEEEEEEEESS--SS-EEEEEEEEBSSTT--EEEEEEEE--SS-EEEEEEEE--SSBSS--EEEEEE---SS--EEEEEEEEE-

Solvent-accessible surface area: 13761 Å² total; per-residue (Å²): 108,104,157,125,74,48,44,4,55,18,26,8,0,82,93,20,60,88,67,17,71,37,87,61,153,27,17,45,23,40,98,90,0,29,70,90,58,69,37,0,0,48,0,15,25,46,98,34,0,1,0,0,10,19,2,44,12,104,66,96,16,41,0,35,0,4,0,76,0,44,0,61,57,167,12,95,29,45,0,26,0,8,1,20,4,64,44,152,62,107,129,97,54,105,30,87,32,74,11,80,1,82,51,55,107,68,30,93,56,110,38,113,10,81,5,31,96,75,43,39,43,46,5,43,0,5,0,91,0,29,2,91,33,187,1,32,0,20,0,0,23,0,87,0,18,46,104,144,195,122,68,45,82,6,56,18,48,8,0,83,97,16,61,89,68,14,68,39,88,66,155,27,17,46,27,30,95,89,0,27,55,87,63,71,41,0,0,57,0,13,24,30,104,33,0,1,0,0,10,78,11,111,20,114,66,96,20,62,6,43,0,0,0,69,0,42,0,66,57,174,25,45,19,44,0,24,0,6,1,19,3,53,46,157,70,110,125,92,58,106,31,85,35,75,13,81,1,83,49,58,106,58,31,74,59,87,37,109,11,84,5,30,101,84,44,38,44,79,5,40,1,3,0,84,0,28,3,21,8,189,2,32,0,25,0,0,24,0,90,1,11,97

InterPro domains:
  IPR001119 S-layer homology domain [PF00395] (912-953)
  IPR001119 S-layer homology domain [PF00395] (972-1013)
  IPR001119 S-layer homology domain [PF00395] (1040-1084)
  IPR001119 S-layer homology domain [PS51272] (908-971)
  IPR001119 S-layer homology domain [PS51272] (972-1031)
  IPR001119 S-layer homology domain [PS51272] (1038-1097)
  IPR001547 Glycoside hydrolase, family 5 [PF00150] (49-319)
  IPR003305 Carbohydrate-binding, CenC-like [PF02018] (615-742)
  IPR003305 Carbohydrate-binding, CenC-like [PF02018] (757-879)
  IPR008979 Galactose-binding-like domain superfamily [SSF49785] (612-756)
  IPR008979 Galactose-binding-like domain superfamily [SSF49785] (758-899)
  IPR013783 Immunoglobulin-like fold [G3DSA:2.60.40.10] (367-484)
  IPR013783 Immunoglobulin-like fold [G3DSA:2.60.40.10] (485-609)
  IPR017853 Glycoside hydrolase superfamily [SSF51445] (39-365)
  IPR051465 Cell Envelope Structural Component [PTHR43308] (908-965)

Radius of gyration: 21.03 Å; Cα contacts (8 Å, |Δi|>4): 841; chains: 2; bounding box: 45×47×61 Å

Organism: NCBI:txid44256

Sequence (292 aa):
GAHMVNMVSNPGFEDGLDSWQDWQQDMSAVPEAAHNGALGLKIGGGKAAGGGQDIPLKPNTTYILGAWAKFDSKPAGTFDVVVQYHLKDANNTYVQHILNFNETDWTYKQLLFTTPDVFGSTPQLALWKGDTSKANLYVDDVYLVEVAHMVNMVSNPGFEDGLDSWQDWQQDMSAVPEAAHNGALGLKIGGGKAAGGGQDIPLKPNTTYILGAWAKFDSKPAGTFDVVVQYHLKDANNTYVQHILNFNETDWTYKQLLFTTPDVFGSTPQLALWKGDTSKANLYVDDVYLVE